Protein AF-A0A6F9BBH3-F1 (afdb_monomer_lite)

Radius of gyration: 22.47 Å; chains: 1; bounding box: 54×54×58 Å

Structure (mmCIF, N/CA/C/O backbone):
data_AF-A0A6F9BBH3-F1
#
_entry.id   AF-A0A6F9BBH3-F1
#
loop_
_atom_site.group_PDB
_atom_site.id
_atom_site.type_symbol
_atom_site.label_atom_id
_atom_site.label_alt_id
_atom_site.label_comp_id
_atom_site.label_asym_id
_atom_site.label_entity_id
_atom_site.label_seq_id
_atom_site.pdbx_PDB_ins_code
_atom_site.Cartn_x
_atom_site.Cartn_y
_atom_site.Cartn_z
_atom_site.occupancy
_atom_site.B_iso_or_equiv
_atom_site.auth_seq_id
_atom_site.auth_comp_id
_atom_site.auth_asym_id
_atom_site.auth_atom_id
_atom_site.pdbx_PDB_model_num
ATOM 1 N N . ARG A 1 1 ? 10.990 16.881 5.114 1.00 43.78 1 ARG A N 1
ATOM 2 C CA . ARG A 1 1 ? 11.833 15.676 4.929 1.00 43.78 1 ARG A CA 1
ATOM 3 C C . ARG A 1 1 ? 10.901 14.485 4.782 1.00 43.78 1 ARG A C 1
ATOM 5 O O . ARG A 1 1 ? 10.040 14.325 5.634 1.00 43.78 1 ARG A O 1
ATOM 12 N N . TYR A 1 2 ? 11.022 13.726 3.694 1.00 54.28 2 TYR A N 1
ATOM 13 C CA . TYR A 1 2 ? 10.321 12.455 3.528 1.00 54.28 2 TYR A CA 1
ATOM 14 C C . TYR A 1 2 ? 11.091 11.402 4.315 1.00 54.28 2 TYR A C 1
ATOM 16 O O . TYR A 1 2 ? 12.117 10.914 3.856 1.00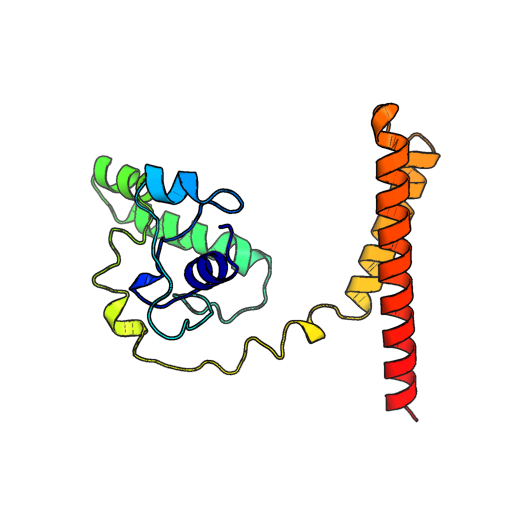 54.28 2 TYR A O 1
ATOM 24 N N . THR A 1 3 ? 10.720 11.188 5.571 1.00 69.94 3 THR A N 1
ATOM 25 C CA . THR A 1 3 ? 11.486 10.310 6.454 1.00 69.94 3 THR A CA 1
ATOM 26 C C . THR A 1 3 ? 10.848 8.927 6.501 1.00 69.94 3 THR A C 1
ATOM 28 O O . THR A 1 3 ? 9.625 8.832 6.635 1.00 69.94 3 THR A O 1
ATOM 31 N N . PRO A 1 4 ? 11.654 7.848 6.481 1.00 79.38 4 PRO A N 1
ATOM 32 C CA . PRO A 1 4 ? 11.184 6.488 6.748 1.00 79.38 4 PRO A CA 1
ATOM 33 C C . PRO A 1 4 ? 10.292 6.378 7.996 1.00 79.38 4 PRO A C 1
ATOM 35 O O . PRO A 1 4 ? 9.401 5.539 8.041 1.00 79.38 4 PRO A O 1
ATOM 38 N N . SER A 1 5 ? 10.460 7.270 8.979 1.00 82.69 5 SER A N 1
ATOM 39 C CA . SER A 1 5 ? 9.602 7.359 10.166 1.00 82.69 5 SER A CA 1
ATOM 40 C C . SER A 1 5 ? 8.116 7.584 9.863 1.00 82.69 5 SER A C 1
ATOM 42 O O . SER A 1 5 ? 7.266 6.963 10.494 1.00 82.69 5 SER A O 1
ATOM 44 N N . HIS A 1 6 ? 7.765 8.413 8.875 1.00 84.06 6 HIS A N 1
ATOM 45 C CA . HIS A 1 6 ? 6.359 8.670 8.539 1.00 84.06 6 HIS A CA 1
ATOM 46 C C . HIS A 1 6 ? 5.682 7.425 7.970 1.00 84.06 6 HIS A C 1
ATOM 48 O O . HIS A 1 6 ? 4.551 7.110 8.338 1.00 84.06 6 HIS A O 1
ATOM 54 N N . HIS A 1 7 ? 6.423 6.683 7.147 1.00 84.81 7 HIS A N 1
ATOM 55 C CA . HIS A 1 7 ? 5.994 5.406 6.598 1.00 84.81 7 HIS A CA 1
ATOM 56 C C . HIS A 1 7 ? 5.877 4.321 7.683 1.00 84.81 7 HIS A C 1
ATOM 58 O O . HIS A 1 7 ? 4.932 3.536 7.666 1.00 84.81 7 HIS A O 1
ATOM 64 N N . ARG A 1 8 ? 6.767 4.312 8.689 1.00 87.19 8 ARG A N 1
ATOM 65 C CA . ARG A 1 8 ? 6.630 3.415 9.852 1.00 87.19 8 ARG A CA 1
ATOM 66 C C . ARG A 1 8 ? 5.339 3.670 10.618 1.00 87.19 8 ARG A C 1
ATOM 68 O O . ARG A 1 8 ? 4.617 2.719 10.890 1.00 87.19 8 ARG A O 1
ATOM 75 N N . VAL A 1 9 ? 5.030 4.932 10.924 1.00 87.06 9 VAL A N 1
ATOM 76 C CA . VAL A 1 9 ? 3.776 5.302 11.603 1.00 87.06 9 VAL A CA 1
ATOM 77 C C . VAL A 1 9 ? 2.568 4.856 10.784 1.00 87.06 9 VAL A C 1
ATOM 79 O O . VAL A 1 9 ? 1.662 4.264 11.352 1.00 87.06 9 VAL A O 1
ATOM 82 N N . HIS A 1 10 ? 2.586 5.032 9.460 1.00 87.44 10 HIS A N 1
ATOM 83 C CA . HIS A 1 10 ? 1.512 4.558 8.582 1.00 87.44 10 HIS A CA 1
ATOM 84 C C . HIS A 1 10 ? 1.273 3.036 8.676 1.00 87.44 10 HIS A C 1
ATOM 86 O O . HIS A 1 10 ? 0.132 2.580 8.687 1.00 87.44 10 HIS A O 1
ATOM 92 N N . HIS A 1 11 ? 2.341 2.241 8.785 1.00 86.62 11 HIS A N 1
ATOM 93 C CA . HIS A 1 11 ? 2.253 0.785 8.954 1.00 86.62 11 HIS A CA 1
ATOM 94 C C . HIS A 1 11 ? 2.061 0.324 10.407 1.00 86.62 11 HIS A C 1
ATOM 96 O O . HIS A 1 11 ? 1.963 -0.881 10.672 1.00 86.62 11 HIS A O 1
ATOM 102 N N . GLY A 1 12 ? 2.030 1.259 11.353 1.00 86.44 12 GLY A N 1
ATOM 103 C CA . GLY A 1 12 ? 1.841 0.980 12.764 1.00 86.44 12 GLY A CA 1
ATOM 104 C C . GLY A 1 12 ? 0.390 0.663 13.100 1.00 86.44 12 GLY A C 1
ATOM 105 O O . GLY A 1 12 ? -0.539 1.268 12.573 1.00 86.44 12 GLY A O 1
ATOM 106 N N . ARG A 1 13 ? 0.190 -0.254 14.046 1.00 84.31 13 ARG A N 1
ATOM 107 C CA . ARG A 1 13 ? -1.131 -0.545 14.627 1.00 84.31 13 ARG A CA 1
ATOM 108 C C . ARG A 1 13 ? -1.348 0.085 16.003 1.00 84.31 13 ARG A C 1
ATOM 110 O O . ARG A 1 13 ? -2.371 -0.187 16.627 1.00 84.31 13 ARG A O 1
ATOM 117 N N . ASN A 1 14 ? -0.377 0.844 16.516 1.00 85.75 14 ASN A N 1
ATOM 118 C CA . ASN A 1 14 ? -0.542 1.611 17.751 1.00 85.75 14 ASN A CA 1
ATOM 119 C C . ASN A 1 14 ? -1.727 2.567 17.586 1.00 85.75 14 ASN A C 1
ATOM 121 O O . ASN A 1 14 ? -1.995 3.030 16.482 1.00 85.75 14 ASN A O 1
ATOM 125 N N . GLU A 1 15 ? -2.403 2.905 18.681 1.00 82.50 15 GLU A N 1
ATOM 126 C CA . GLU A 1 15 ? -3.592 3.762 18.633 1.00 82.50 15 GLU A CA 1
ATOM 127 C C . GLU A 1 15 ? -3.318 5.104 17.931 1.00 82.50 15 GLU A C 1
ATOM 129 O O . GLU A 1 15 ? -4.104 5.533 17.089 1.00 82.50 15 GLU A O 1
ATOM 134 N N . TYR A 1 16 ? -2.153 5.710 18.191 1.00 82.62 16 TYR A N 1
ATOM 135 C CA . TYR A 1 16 ? -1.741 6.971 17.568 1.00 82.62 16 TYR A CA 1
ATOM 136 C C . TYR A 1 16 ? -1.374 6.847 16.078 1.00 82.62 16 TYR A C 1
ATOM 138 O O . TYR A 1 16 ? -1.331 7.857 15.381 1.00 82.62 16 TYR A O 1
ATOM 146 N N . CYS A 1 17 ? -1.106 5.632 15.591 1.00 85.19 17 CYS A N 1
ATOM 147 C CA . CYS A 1 17 ? -0.780 5.344 14.194 1.00 85.19 17 CYS A CA 1
ATOM 148 C C . CYS A 1 17 ? -2.032 5.132 13.331 1.00 85.19 17 CYS A C 1
ATOM 150 O O . CYS A 1 17 ? -1.958 5.231 12.106 1.00 85.19 17 CYS A O 1
ATOM 152 N N . ILE A 1 18 ? -3.179 4.828 13.954 1.00 84.12 18 ILE A N 1
ATOM 153 C CA . ILE A 1 18 ? -4.404 4.501 13.226 1.00 84.12 18 ILE A CA 1
ATOM 154 C C . ILE A 1 18 ? -4.914 5.723 12.476 1.00 84.12 18 ILE A C 1
ATOM 156 O O . ILE A 1 18 ? -5.133 6.795 13.036 1.00 84.12 18 ILE A O 1
ATOM 160 N N . ASP A 1 19 ? -5.147 5.506 11.191 1.00 83.88 19 ASP A N 1
ATOM 161 C CA . ASP A 1 19 ? -5.596 6.502 10.240 1.00 83.88 19 ASP A CA 1
ATOM 162 C C . ASP A 1 19 ? -4.702 7.750 10.138 1.00 83.88 19 ASP A C 1
ATOM 164 O O . ASP A 1 19 ? -5.189 8.884 10.064 1.00 83.88 19 ASP A O 1
ATOM 168 N N . LYS A 1 20 ? -3.377 7.539 10.126 1.00 86.94 20 LYS A N 1
ATOM 169 C CA . LYS A 1 20 ? -2.366 8.598 9.999 1.00 86.94 20 LYS A CA 1
ATOM 170 C C . LYS A 1 20 ? -1.392 8.374 8.839 1.00 86.94 20 LYS A C 1
ATOM 172 O O . LYS A 1 20 ? -1.154 7.247 8.405 1.00 86.94 20 LYS A O 1
ATOM 177 N N . ASN A 1 21 ? -0.782 9.473 8.390 1.00 88.19 21 ASN A N 1
ATOM 178 C CA . ASN A 1 21 ? 0.328 9.518 7.430 1.00 88.19 21 ASN A CA 1
ATOM 179 C C . ASN A 1 21 ? 0.060 8.798 6.092 1.00 88.19 21 ASN A C 1
ATOM 181 O O . ASN A 1 21 ? 0.843 7.955 5.660 1.00 88.19 21 ASN A O 1
ATOM 185 N N . TYR A 1 22 ? -1.044 9.130 5.425 1.00 83.38 22 TYR A N 1
ATOM 186 C CA . TYR A 1 22 ? -1.466 8.542 4.147 1.00 83.38 22 TYR A CA 1
ATOM 187 C C . TYR A 1 22 ? -0.837 9.188 2.908 1.00 83.38 22 TYR A C 1
ATOM 189 O O . TYR A 1 22 ? -0.992 8.671 1.804 1.00 83.38 22 TYR A O 1
ATOM 197 N N . GLY A 1 23 ? -0.139 10.312 3.061 1.00 78.94 23 GLY A N 1
ATOM 198 C CA . GLY A 1 23 ? 0.381 11.145 1.975 1.00 78.94 23 GLY A CA 1
ATOM 199 C C . GLY A 1 23 ? 1.450 10.493 1.093 1.00 78.94 23 GLY A C 1
ATOM 200 O O . GLY A 1 23 ? 1.915 11.135 0.153 1.00 78.94 23 GLY A O 1
ATOM 201 N N . GLY A 1 24 ? 1.831 9.238 1.353 1.00 73.69 24 GLY A N 1
ATOM 202 C CA . GLY A 1 24 ? 2.522 8.344 0.414 1.00 73.69 24 GLY A CA 1
ATOM 203 C C . GLY A 1 24 ? 3.949 8.743 0.039 1.00 73.69 24 GLY A C 1
ATOM 204 O O . GLY A 1 24 ? 4.887 8.159 0.566 1.00 73.69 24 GLY A O 1
ATOM 205 N N . ALA A 1 25 ? 4.105 9.725 -0.860 1.00 71.38 25 ALA A N 1
ATOM 206 C CA . ALA A 1 25 ? 5.376 10.363 -1.240 1.00 71.38 25 ALA A CA 1
ATOM 207 C C . ALA A 1 25 ? 5.445 11.869 -0.888 1.00 71.38 25 ALA A C 1
ATOM 209 O O . ALA A 1 25 ? 6.510 12.480 -0.964 1.00 71.38 25 ALA A O 1
ATOM 210 N N . LEU A 1 26 ? 4.331 12.488 -0.471 1.00 80.50 26 LEU A N 1
ATOM 211 C CA . LEU A 1 26 ? 4.223 13.924 -0.193 1.00 80.50 26 LEU A CA 1
ATOM 212 C C . LEU A 1 26 ? 3.498 14.190 1.139 1.00 80.50 26 LEU A C 1
ATOM 214 O O . LEU A 1 26 ? 2.287 14.061 1.263 1.00 80.50 26 LEU A O 1
ATOM 218 N N . ILE A 1 27 ? 4.252 14.629 2.151 1.00 82.44 27 ILE A N 1
ATOM 219 C CA . ILE A 1 27 ? 3.772 14.812 3.535 1.00 82.44 27 ILE A CA 1
ATOM 220 C C . ILE A 1 27 ? 2.886 16.050 3.673 1.00 82.44 27 ILE A C 1
ATOM 222 O O . ILE A 1 27 ? 2.156 16.209 4.650 1.00 82.44 27 ILE A O 1
ATOM 226 N N . ILE A 1 28 ? 2.961 16.950 2.693 1.00 83.69 28 ILE A N 1
ATOM 227 C CA . ILE A 1 28 ? 2.140 18.152 2.659 1.00 83.69 28 ILE A CA 1
ATOM 228 C C . ILE A 1 28 ? 0.652 17.797 2.714 1.00 83.69 28 ILE A C 1
ATOM 230 O O . ILE A 1 28 ? -0.088 18.461 3.428 1.00 83.69 28 ILE A O 1
ATOM 234 N N . TRP A 1 29 ? 0.238 16.696 2.081 1.00 84.50 29 TRP A N 1
ATOM 235 C CA . TRP A 1 29 ? -1.147 16.237 2.114 1.00 84.50 29 TRP A CA 1
ATOM 236 C C . TRP A 1 29 ? -1.600 15.875 3.527 1.00 84.50 29 TRP A C 1
ATOM 238 O O . TRP A 1 29 ? -2.653 16.326 3.962 1.00 84.50 29 TRP A O 1
ATOM 248 N N . ASP A 1 30 ? -0.775 15.164 4.296 1.00 85.25 30 ASP A N 1
ATOM 249 C CA . ASP A 1 30 ? -1.117 14.818 5.679 1.00 85.25 30 ASP A CA 1
ATOM 250 C C . ASP A 1 30 ? -1.207 16.032 6.601 1.00 85.25 30 ASP A C 1
ATOM 252 O O . ASP A 1 30 ? -1.984 16.043 7.557 1.00 85.25 30 ASP A O 1
ATOM 256 N N . ARG A 1 31 ? -0.410 17.066 6.326 1.00 85.56 31 ARG A N 1
ATOM 257 C CA . ARG A 1 31 ? -0.460 18.324 7.075 1.00 85.56 31 ARG A CA 1
ATOM 258 C C . ARG A 1 31 ? -1.683 19.153 6.697 1.00 85.56 31 ARG A C 1
ATOM 260 O O . ARG A 1 31 ? -2.315 19.704 7.590 1.00 85.56 31 ARG A O 1
ATOM 267 N N . LEU A 1 32 ? -2.033 19.201 5.411 1.00 85.88 32 LEU A N 1
ATOM 268 C CA . LEU A 1 32 ? -3.212 19.912 4.909 1.00 85.88 32 LEU A CA 1
ATOM 269 C C . LEU A 1 32 ? -4.520 19.272 5.392 1.00 85.88 32 LEU A C 1
ATOM 271 O O . LEU A 1 32 ? -5.438 19.986 5.780 1.00 85.88 32 LEU A O 1
ATOM 275 N N . PHE A 1 33 ? -4.595 17.939 5.414 1.00 83.94 33 PHE A N 1
ATOM 276 C CA . PHE A 1 33 ? -5.797 17.204 5.825 1.00 83.94 33 PHE A CA 1
ATOM 277 C C . PHE A 1 33 ? -5.802 16.788 7.306 1.00 83.94 33 PHE A C 1
ATOM 279 O O . PHE A 1 33 ? -6.739 16.131 7.758 1.00 83.94 33 PHE A O 1
ATOM 286 N N . GLY A 1 34 ? -4.777 17.159 8.083 1.00 83.19 34 GLY A N 1
ATOM 287 C CA . GLY A 1 34 ? -4.706 16.874 9.522 1.00 83.19 34 GLY A CA 1
ATOM 288 C C . GLY A 1 34 ? -4.525 15.390 9.882 1.00 83.19 34 GLY A C 1
ATOM 289 O O . GLY A 1 34 ? -4.765 14.986 11.023 1.00 83.19 34 GLY A O 1
ATOM 290 N N . THR A 1 35 ? -4.099 14.557 8.932 1.00 86.62 35 THR A N 1
ATOM 291 C CA . THR A 1 35 ? -3.781 13.134 9.139 1.00 86.62 35 THR A CA 1
ATOM 292 C C . THR A 1 35 ? -2.325 12.906 9.540 1.00 86.62 35 THR A C 1
ATOM 294 O O . THR A 1 35 ? -1.923 11.768 9.763 1.00 86.62 35 THR A O 1
ATOM 297 N N . PHE A 1 36 ? -1.528 13.967 9.687 1.00 89.62 36 PHE A N 1
ATOM 298 C CA . PHE A 1 36 ? -0.142 13.861 10.131 1.00 89.62 36 PHE A CA 1
ATOM 299 C C . PHE A 1 36 ? -0.027 13.405 11.597 1.00 89.62 36 PHE A C 1
ATOM 301 O O . PHE A 1 36 ? -0.666 13.970 12.486 1.00 89.62 36 PHE A O 1
ATOM 308 N N . ALA A 1 37 ? 0.846 12.432 11.854 1.00 88.06 37 ALA A N 1
ATOM 309 C CA . ALA A 1 37 ? 1.306 12.054 13.185 1.00 88.06 37 ALA A CA 1
ATOM 310 C C . ALA A 1 37 ? 2.832 11.827 13.190 1.00 88.06 37 ALA A C 1
ATOM 312 O O . ALA A 1 37 ? 3.351 11.090 12.340 1.00 88.06 37 ALA A O 1
ATOM 313 N N . PRO A 1 38 ? 3.578 12.445 14.124 1.00 88.19 38 PRO A N 1
ATOM 314 C CA . PRO A 1 38 ? 4.986 12.126 14.324 1.00 88.19 38 PRO A CA 1
ATOM 315 C C . PRO A 1 38 ? 5.142 10.724 14.932 1.00 88.19 38 PRO A C 1
ATOM 317 O O . PRO A 1 38 ? 4.237 10.211 15.585 1.00 88.19 38 PRO A O 1
ATOM 320 N N . GLU A 1 39 ? 6.301 10.101 14.717 1.00 86.75 39 GLU A N 1
ATOM 321 C CA . GLU A 1 39 ? 6.633 8.849 15.399 1.00 86.75 39 GLU A CA 1
ATOM 322 C C . GLU A 1 39 ? 6.926 9.141 16.873 1.00 86.75 39 GLU A C 1
ATOM 324 O O . GLU A 1 39 ? 7.777 9.978 17.171 1.00 86.75 39 GLU A O 1
ATOM 329 N N . GLY A 1 40 ? 6.183 8.488 17.766 1.00 85.06 40 GLY A N 1
ATOM 330 C CA . GLY A 1 40 ? 6.348 8.588 19.215 1.00 85.06 40 GLY A CA 1
ATOM 331 C C . GLY A 1 40 ? 6.905 7.281 19.767 1.00 85.06 40 GLY A C 1
ATOM 332 O O . GLY A 1 40 ? 8.078 6.967 19.578 1.00 85.06 40 GLY A O 1
ATOM 333 N N . ASP A 1 41 ? 6.042 6.499 20.416 1.00 83.38 41 ASP A N 1
ATOM 334 C CA . ASP A 1 41 ? 6.407 5.199 20.982 1.00 83.38 41 ASP A CA 1
ATOM 335 C C . ASP A 1 41 ? 6.809 4.178 19.916 1.00 83.38 41 ASP A C 1
ATOM 337 O O . ASP A 1 41 ? 6.430 4.280 18.744 1.00 83.38 41 ASP A O 1
ATOM 341 N N . LYS A 1 42 ? 7.501 3.119 20.355 1.00 87.31 42 LYS A N 1
ATOM 342 C CA . LYS A 1 42 ? 7.898 1.995 19.502 1.00 87.31 42 LYS A CA 1
ATOM 343 C C . LYS A 1 42 ? 6.711 1.486 18.675 1.00 87.31 42 LYS A C 1
ATOM 345 O O . LYS A 1 42 ? 5.714 0.992 19.210 1.00 87.31 42 LYS A O 1
ATOM 350 N N . VAL A 1 43 ? 6.859 1.577 17.355 1.00 86.94 43 VAL A N 1
ATOM 351 C CA . VAL A 1 43 ? 5.840 1.146 16.397 1.00 86.94 43 VAL A CA 1
ATOM 352 C C . VAL A 1 43 ? 5.704 -0.375 16.427 1.00 86.94 43 VAL A C 1
ATOM 354 O O . VAL A 1 43 ? 6.667 -1.116 16.213 1.00 86.94 43 VAL A O 1
ATOM 357 N N . VAL A 1 44 ? 4.485 -0.843 16.678 1.00 84.94 44 VAL A N 1
ATOM 358 C CA . VAL A 1 44 ? 4.080 -2.241 16.555 1.00 84.94 44 VAL A CA 1
ATOM 359 C C . VAL A 1 44 ? 3.443 -2.418 15.184 1.00 84.94 44 VAL A C 1
ATOM 361 O O . VAL A 1 44 ? 2.472 -1.742 14.854 1.00 84.94 44 VAL A O 1
ATOM 364 N N . TYR A 1 45 ? 3.973 -3.342 14.390 1.00 83.12 45 TYR A N 1
ATOM 365 C CA . TYR A 1 45 ? 3.487 -3.596 13.035 1.00 83.12 45 TYR A CA 1
ATOM 366 C C . TYR A 1 45 ? 2.376 -4.647 12.996 1.00 83.12 45 TYR A C 1
ATOM 368 O O . TYR A 1 45 ? 2.262 -5.505 13.877 1.00 83.12 45 TYR A O 1
ATOM 376 N N . GLY A 1 46 ? 1.585 -4.601 11.925 1.00 81.75 46 GLY A N 1
ATOM 377 C CA . GLY A 1 46 ? 0.577 -5.602 11.587 1.00 81.75 46 GLY A CA 1
ATOM 378 C C . GLY A 1 46 ? -0.824 -5.014 11.462 1.00 81.75 46 GLY A C 1
ATOM 379 O O . GLY A 1 46 ? -1.037 -3.815 11.599 1.00 81.75 46 GLY A O 1
ATOM 380 N N . LEU A 1 47 ? -1.803 -5.877 11.204 1.00 77.88 47 LEU A N 1
ATOM 381 C CA . LEU A 1 47 ? -3.198 -5.463 11.097 1.00 77.88 47 LEU A CA 1
ATOM 382 C C . LEU A 1 47 ? -3.824 -5.285 12.485 1.00 77.88 47 LEU A C 1
ATOM 384 O O . LEU A 1 47 ? -3.571 -6.072 13.402 1.00 77.88 47 LEU A O 1
ATOM 388 N N . VAL A 1 48 ? -4.701 -4.285 12.615 1.00 74.88 48 VAL A N 1
ATOM 389 C CA . VAL A 1 48 ? -5.549 -4.098 13.810 1.00 74.88 48 VAL A CA 1
ATOM 390 C C . VAL A 1 48 ? -6.448 -5.318 14.021 1.00 74.88 48 VAL A C 1
ATOM 392 O O . VAL A 1 48 ? -6.625 -5.787 15.142 1.00 74.88 48 VAL A O 1
ATOM 395 N N . HIS A 1 49 ? -6.968 -5.880 12.927 1.00 69.88 49 HIS A N 1
ATOM 396 C CA . HIS A 1 49 ? -7.726 -7.124 12.935 1.00 69.88 49 HIS A CA 1
ATOM 397 C C . HIS A 1 49 ? -6.905 -8.223 12.278 1.00 69.88 49 HIS A C 1
ATOM 399 O O . HIS A 1 49 ? -6.601 -8.156 11.089 1.00 69.88 49 HIS A O 1
ATOM 405 N N . LYS A 1 50 ? -6.539 -9.233 13.070 1.00 72.81 50 LYS A N 1
ATOM 406 C CA . LYS A 1 50 ? -5.780 -10.382 12.580 1.00 72.81 50 LYS A CA 1
ATOM 407 C C . LYS A 1 50 ? -6.624 -11.154 11.564 1.00 72.81 50 LYS A C 1
ATOM 409 O O . LYS A 1 50 ? -7.745 -11.561 11.868 1.00 72.81 50 LYS A O 1
ATOM 414 N N . ILE A 1 51 ? -6.073 -11.350 10.372 1.00 78.31 51 ILE A N 1
ATOM 415 C CA . ILE A 1 51 ? -6.624 -12.228 9.342 1.00 78.31 51 ILE A CA 1
ATOM 416 C C . ILE A 1 51 ? -5.790 -13.506 9.394 1.00 78.31 51 ILE A C 1
ATOM 418 O O . ILE A 1 51 ? -4.615 -13.487 9.044 1.00 78.31 51 ILE A O 1
ATOM 422 N N . ASN A 1 52 ? -6.384 -14.602 9.861 1.00 80.75 52 ASN A N 1
ATOM 423 C CA . ASN A 1 52 ? -5.692 -15.884 10.035 1.00 80.75 52 ASN A CA 1
ATOM 424 C C . ASN A 1 52 ? -5.939 -16.812 8.834 1.00 80.75 52 ASN A C 1
ATOM 426 O O . ASN A 1 52 ? -6.359 -17.952 8.998 1.00 80.75 52 ASN A O 1
ATOM 430 N N . THR A 1 53 ? -5.767 -16.302 7.616 1.00 78.38 53 THR A N 1
ATOM 431 C CA . THR A 1 53 ? -5.917 -17.089 6.385 1.00 78.38 53 THR A CA 1
ATOM 432 C C . THR A 1 53 ? -5.013 -16.539 5.290 1.00 78.38 53 THR A C 1
ATOM 434 O O . THR A 1 53 ? -4.752 -15.337 5.255 1.00 78.38 53 THR A O 1
ATOM 437 N N . PHE A 1 54 ? -4.552 -17.426 4.410 1.00 83.31 54 PHE A N 1
ATOM 438 C CA . PHE A 1 54 ? -3.725 -17.107 3.245 1.00 83.31 54 PHE A CA 1
ATOM 439 C C . PHE A 1 54 ? -4.520 -17.120 1.931 1.00 83.31 54 PHE A C 1
ATOM 441 O O . PHE A 1 54 ? -3.956 -16.888 0.866 1.00 83.31 54 PHE A O 1
ATOM 448 N N . GLU A 1 55 ? -5.833 -17.352 1.998 1.00 84.50 55 GLU A N 1
ATOM 449 C CA . GLU A 1 55 ? -6.711 -17.324 0.831 1.00 84.50 55 GLU A CA 1
ATOM 450 C C . GLU A 1 55 ? -6.767 -15.914 0.233 1.00 84.50 55 GLU A C 1
ATOM 452 O O . GLU A 1 55 ? -7.325 -14.988 0.832 1.00 84.50 55 GLU A O 1
ATOM 457 N N . ILE A 1 56 ? -6.214 -15.746 -0.971 1.00 86.06 56 ILE A N 1
ATOM 458 C CA . ILE A 1 56 ? -6.063 -14.441 -1.636 1.00 86.06 56 ILE A CA 1
ATOM 459 C C . ILE A 1 56 ? -7.422 -13.760 -1.801 1.00 86.06 56 ILE A C 1
ATOM 461 O O . ILE A 1 56 ? -7.585 -12.595 -1.439 1.00 86.06 56 ILE A O 1
ATOM 465 N N . LEU A 1 57 ? -8.427 -14.500 -2.279 1.00 89.69 57 LEU A N 1
ATOM 466 C CA . LEU A 1 57 ? -9.780 -13.970 -2.446 1.00 89.69 57 LEU A CA 1
ATOM 467 C C . LEU A 1 57 ? -10.357 -13.494 -1.108 1.00 89.69 57 LEU A C 1
ATOM 469 O O . LEU A 1 57 ? -10.979 -12.436 -1.036 1.00 89.69 57 LEU A O 1
ATOM 473 N N . HIS A 1 58 ? -10.115 -14.225 -0.020 1.00 85.00 58 HIS A N 1
ATOM 474 C CA . HIS A 1 58 ? -10.578 -13.794 1.291 1.00 85.00 58 HIS A CA 1
ATOM 475 C C . HIS A 1 58 ? -9.855 -12.522 1.749 1.00 85.00 58 HIS A C 1
ATOM 477 O O . HIS A 1 58 ? -10.509 -11.573 2.177 1.00 85.00 58 HIS A O 1
ATOM 483 N N . ILE A 1 59 ? -8.529 -12.453 1.628 1.00 83.88 59 ILE A N 1
ATOM 484 C CA . ILE A 1 59 ? -7.752 -11.266 2.015 1.00 83.88 59 ILE A CA 1
ATOM 485 C C . ILE A 1 59 ? -8.252 -10.026 1.263 1.00 83.88 59 ILE A C 1
ATOM 487 O O . ILE A 1 59 ? -8.515 -9.008 1.904 1.00 83.88 59 ILE A O 1
ATOM 491 N N . GLN A 1 60 ? -8.509 -10.140 -0.043 1.00 86.19 60 GLN A N 1
ATOM 492 C CA . GLN A 1 60 ? -9.000 -9.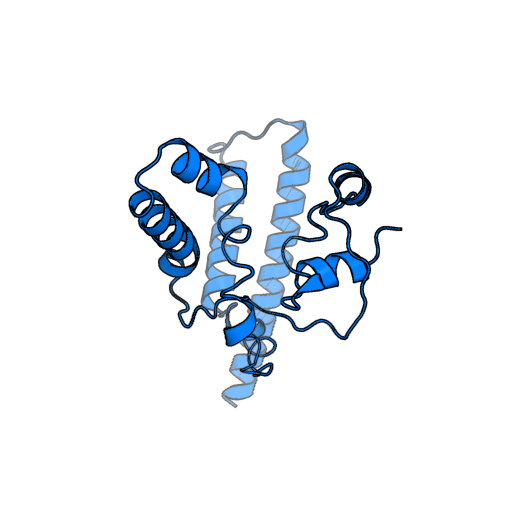021 -0.849 1.00 86.19 60 GLN A CA 1
ATOM 493 C C . GLN A 1 60 ? -10.454 -8.641 -0.532 1.00 86.19 60 GLN A C 1
ATOM 495 O O . GLN A 1 60 ? -10.772 -7.456 -0.432 1.00 86.19 60 GLN A O 1
ATOM 500 N N . PHE A 1 61 ? -11.350 -9.617 -0.334 1.00 89.62 61 PHE A N 1
ATOM 501 C CA . PHE A 1 61 ? -12.794 -9.350 -0.267 1.00 89.62 61 PHE A CA 1
ATOM 502 C C . PHE A 1 61 ? -13.398 -9.296 1.148 1.00 89.62 61 PHE A C 1
ATOM 504 O O . PHE A 1 61 ? -14.482 -8.728 1.330 1.00 89.62 61 PHE A O 1
ATOM 511 N N . HIS A 1 62 ? -12.737 -9.836 2.180 1.00 82.69 62 HIS A N 1
ATOM 512 C CA . HIS A 1 62 ? -13.319 -9.935 3.530 1.00 82.69 62 HIS A CA 1
ATOM 513 C C . HIS A 1 62 ? -13.697 -8.570 4.125 1.00 82.69 62 HIS A C 1
ATOM 515 O O . HIS A 1 62 ? -14.715 -8.452 4.816 1.00 82.69 62 HIS A O 1
ATOM 521 N N . TYR A 1 63 ? -12.917 -7.526 3.833 1.00 80.62 63 TYR A N 1
ATOM 522 C CA . TYR A 1 63 ? -13.170 -6.181 4.336 1.00 80.62 63 TYR A CA 1
ATOM 523 C C . TYR A 1 63 ? -14.435 -5.566 3.721 1.00 80.62 63 TYR A C 1
ATOM 525 O O . TYR A 1 63 ? -15.244 -4.978 4.441 1.00 80.62 63 TYR A O 1
ATOM 533 N N . TYR A 1 64 ? -14.688 -5.793 2.428 1.00 84.19 64 TYR A N 1
ATOM 534 C CA . TYR A 1 64 ? -15.925 -5.366 1.765 1.00 84.19 64 TYR A CA 1
ATOM 535 C C . TYR A 1 64 ? -17.149 -6.067 2.355 1.00 84.19 64 TYR A C 1
ATOM 537 O O . TYR A 1 64 ? -18.157 -5.423 2.647 1.00 84.19 64 TYR A O 1
ATOM 545 N N . LYS A 1 65 ? -17.047 -7.372 2.639 1.00 84.81 65 LYS A N 1
ATOM 546 C CA . LYS A 1 65 ? -18.108 -8.126 3.327 1.00 84.81 65 LYS A CA 1
ATOM 547 C C . LYS A 1 65 ? -18.382 -7.567 4.727 1.00 84.81 65 LYS A C 1
ATOM 549 O O . LYS A 1 65 ? -19.541 -7.466 5.140 1.00 84.81 65 LYS A O 1
ATOM 554 N N . TYR A 1 66 ? -17.337 -7.180 5.460 1.00 81.19 66 TYR A N 1
ATOM 555 C CA . TYR A 1 66 ? -17.466 -6.511 6.756 1.00 81.19 66 TYR A CA 1
ATOM 556 C C . TYR A 1 66 ? -18.159 -5.142 6.633 1.00 81.19 66 TYR A C 1
ATOM 558 O O . TYR A 1 66 ? -19.093 -4.863 7.395 1.00 81.19 66 TYR A O 1
ATOM 566 N N . LEU A 1 67 ? -17.748 -4.317 5.664 1.00 80.62 67 LEU A N 1
ATOM 567 C CA . LEU A 1 67 ? -18.355 -3.014 5.381 1.00 80.62 67 LEU A CA 1
ATOM 568 C C . LEU A 1 67 ? -19.833 -3.155 5.020 1.00 80.62 67 LEU A C 1
ATOM 570 O O . LEU A 1 67 ? -20.665 -2.488 5.629 1.00 80.62 67 LEU A O 1
ATOM 574 N N . TRP A 1 68 ? -20.173 -4.082 4.124 1.00 83.12 68 TRP A N 1
ATOM 575 C CA . TRP A 1 68 ? -21.545 -4.348 3.690 1.00 83.12 68 TRP A CA 1
ATOM 576 C C . TRP A 1 68 ? -22.459 -4.751 4.852 1.00 83.12 68 TRP A C 1
ATOM 578 O O . TRP A 1 68 ? -23.528 -4.177 5.059 1.00 83.12 68 TRP A O 1
ATOM 588 N N . ARG A 1 69 ? -22.005 -5.681 5.702 1.00 83.44 69 ARG A N 1
ATOM 589 C CA . ARG A 1 69 ? -22.737 -6.071 6.921 1.00 83.44 69 ARG A CA 1
ATOM 590 C C . ARG A 1 69 ? -22.948 -4.892 7.867 1.00 83.44 69 ARG A C 1
ATOM 592 O O . ARG A 1 69 ? -23.970 -4.812 8.544 1.00 83.44 69 ARG A O 1
ATOM 599 N N . ARG A 1 70 ? -21.974 -3.985 7.973 1.00 76.25 70 ARG A N 1
ATOM 600 C CA . ARG A 1 70 ? -22.074 -2.804 8.839 1.00 76.25 70 ARG A CA 1
ATOM 601 C C . ARG A 1 70 ? -22.991 -1.738 8.243 1.00 76.25 70 ARG A C 1
ATOM 603 O O . ARG A 1 70 ? -23.810 -1.204 8.979 1.00 76.25 70 ARG A O 1
ATOM 610 N N . PHE A 1 71 ? -22.929 -1.524 6.936 1.00 80.88 71 PHE A N 1
ATOM 611 C CA . PHE A 1 71 ? -23.851 -0.681 6.182 1.00 80.88 71 PHE A CA 1
ATOM 612 C C . PHE A 1 71 ? -25.309 -1.132 6.372 1.00 80.88 71 PHE A C 1
ATOM 614 O O . PHE A 1 71 ? -26.165 -0.316 6.710 1.00 80.88 71 PHE A O 1
ATOM 621 N N . ASN A 1 72 ? -25.580 -2.440 6.290 1.00 82.12 72 ASN A N 1
ATOM 622 C CA . ASN A 1 72 ? -26.929 -2.992 6.472 1.00 82.12 72 ASN A CA 1
ATOM 623 C C . ASN A 1 72 ? -27.456 -2.919 7.915 1.00 82.12 72 ASN A C 1
ATOM 625 O O . ASN A 1 72 ? -28.665 -2.975 8.118 1.00 82.12 72 ASN A O 1
ATOM 629 N N . ARG A 1 73 ? -26.586 -2.761 8.923 1.00 79.81 73 ARG A N 1
ATOM 630 C CA . ARG A 1 73 ? -27.009 -2.602 10.329 1.00 79.81 73 ARG A CA 1
ATOM 631 C C . ARG A 1 73 ? -27.559 -1.212 10.648 1.00 79.81 73 ARG A C 1
ATOM 633 O O . ARG A 1 73 ? -28.335 -1.074 11.590 1.00 79.81 73 ARG A O 1
ATOM 640 N N . TYR A 1 74 ? -27.168 -0.178 9.906 1.00 77.31 74 TYR A N 1
ATOM 641 C CA . TYR A 1 74 ? -27.643 1.179 10.165 1.00 77.31 74 TYR A CA 1
ATOM 642 C C . TYR A 1 74 ? -28.977 1.433 9.461 1.00 77.31 74 TYR A C 1
ATOM 644 O O . TYR A 1 74 ? -29.076 1.326 8.244 1.00 77.31 74 TYR A O 1
ATOM 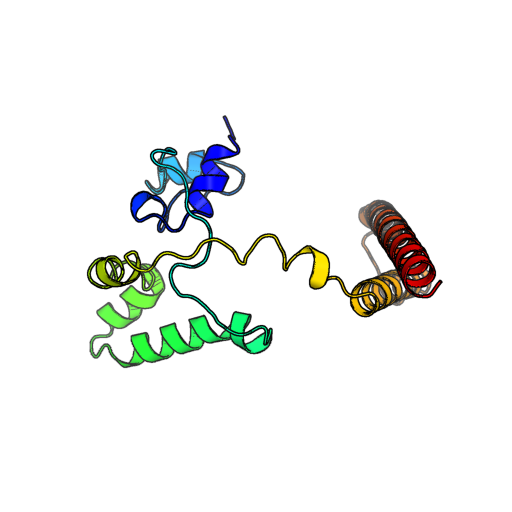652 N N . LYS A 1 75 ? -30.006 1.820 10.226 1.00 73.06 75 LYS A N 1
ATOM 653 C CA . LYS A 1 75 ? -31.343 2.111 9.678 1.00 73.06 75 LYS A CA 1
ATOM 654 C C . LYS A 1 75 ? -31.422 3.465 8.956 1.00 73.06 75 LYS A C 1
ATOM 656 O O . LYS A 1 75 ? -32.129 3.587 7.965 1.00 73.06 75 LYS A O 1
ATOM 661 N N . LYS A 1 76 ? -30.686 4.481 9.428 1.00 82.00 76 LYS A N 1
ATOM 662 C CA . LYS A 1 76 ? -30.709 5.843 8.860 1.00 82.00 76 LYS A CA 1
ATOM 663 C C . LYS A 1 76 ? -29.764 5.974 7.660 1.00 82.00 76 LYS A C 1
ATOM 665 O O . LYS A 1 76 ? -28.593 5.607 7.769 1.00 82.00 76 LYS A O 1
ATOM 670 N N . ILE A 1 77 ? -30.240 6.576 6.563 1.00 81.50 77 ILE A N 1
ATOM 671 C CA . ILE A 1 77 ? -29.466 6.778 5.320 1.00 81.50 77 ILE A CA 1
ATOM 672 C C . ILE A 1 77 ? -28.189 7.606 5.557 1.00 81.50 77 ILE A C 1
ATOM 674 O O . ILE A 1 77 ? -27.128 7.284 5.034 1.00 81.50 77 ILE A O 1
ATOM 678 N N . PHE A 1 78 ? -28.253 8.605 6.443 1.00 77.50 78 PHE A N 1
ATOM 679 C CA . PHE A 1 78 ? -27.097 9.424 6.821 1.00 77.50 78 PHE A CA 1
ATOM 680 C C . PHE A 1 78 ? -26.000 8.611 7.520 1.00 77.50 78 PHE A C 1
ATOM 682 O O . PHE A 1 78 ? -24.817 8.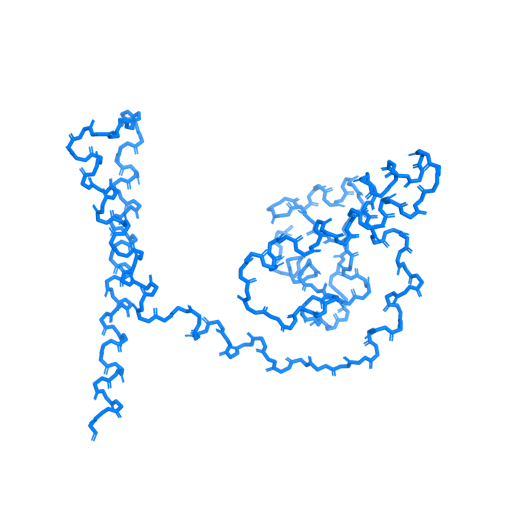793 7.246 1.00 77.50 78 PHE A O 1
ATOM 689 N N . ASN A 1 79 ? -26.378 7.652 8.371 1.00 73.06 79 ASN A N 1
ATOM 690 C CA . ASN A 1 79 ? -25.413 6.780 9.045 1.00 73.06 79 ASN A CA 1
ATOM 691 C C . ASN A 1 79 ? -24.792 5.774 8.066 1.00 73.06 79 ASN A C 1
ATOM 693 O O . ASN A 1 79 ? -23.621 5.430 8.201 1.00 73.06 79 ASN A O 1
ATOM 697 N N . LYS A 1 80 ? -25.558 5.343 7.055 1.00 77.44 80 LYS A N 1
ATOM 698 C CA . LYS A 1 80 ? -25.070 4.507 5.951 1.00 77.44 80 LYS A CA 1
ATOM 699 C C . LYS A 1 80 ? -24.016 5.234 5.108 1.00 77.44 80 LYS A C 1
ATOM 701 O O . LYS A 1 80 ? -22.938 4.688 4.891 1.00 77.44 80 LYS A O 1
ATOM 706 N N . LEU A 1 81 ? -24.292 6.477 4.705 1.00 78.75 81 LEU A N 1
ATOM 707 C CA . LEU A 1 81 ? -23.334 7.329 3.986 1.00 78.75 81 LEU A CA 1
ATOM 708 C C . LEU A 1 81 ? -22.096 7.643 4.838 1.00 78.75 81 LEU A C 1
ATOM 710 O O . LEU A 1 81 ? -20.981 7.648 4.325 1.00 78.75 81 LEU A O 1
ATOM 714 N N . GLY A 1 82 ? -22.266 7.807 6.153 1.00 70.12 82 GLY A N 1
ATOM 715 C CA . GLY A 1 82 ? -21.154 7.993 7.087 1.00 70.12 82 GLY A CA 1
ATOM 716 C C . GLY A 1 82 ? -20.150 6.835 7.087 1.00 70.12 82 GLY A C 1
ATOM 717 O O . GLY A 1 82 ? -18.949 7.082 7.139 1.00 70.12 82 GLY A O 1
ATOM 718 N N . VAL A 1 83 ? -20.609 5.584 6.956 1.00 69.19 83 VAL A N 1
ATOM 719 C CA . VAL A 1 83 ? -19.719 4.407 6.857 1.00 69.19 83 VAL A CA 1
ATOM 720 C C . VAL A 1 83 ? -18.864 4.439 5.587 1.00 69.19 83 VAL A C 1
ATOM 722 O O . VAL A 1 83 ? -17.709 4.019 5.635 1.00 69.19 83 VAL A O 1
ATOM 725 N N . LEU A 1 84 ? -19.415 4.937 4.477 1.00 73.31 84 LEU A N 1
ATOM 726 C CA . LEU A 1 84 ? -18.699 5.070 3.205 1.00 73.31 84 LEU A CA 1
ATOM 727 C C . LEU A 1 84 ? -17.706 6.238 3.238 1.00 73.31 84 LEU A C 1
ATOM 729 O O . LEU A 1 84 ? -16.578 6.087 2.788 1.00 73.31 84 LEU A O 1
ATOM 733 N N . TRP A 1 85 ? -18.110 7.379 3.803 1.00 68.25 85 TRP A N 1
ATOM 734 C CA . TRP A 1 85 ? -17.324 8.614 3.747 1.00 68.25 85 TRP A CA 1
ATOM 735 C C . TRP A 1 85 ? -16.231 8.705 4.813 1.00 68.25 85 TRP A C 1
ATOM 737 O O . TRP A 1 85 ? -15.119 9.142 4.545 1.00 68.25 85 TRP A O 1
ATOM 747 N N . LYS A 1 86 ? -16.545 8.328 6.053 1.00 64.31 86 LYS A N 1
ATOM 748 C CA . LYS A 1 86 ? -15.639 8.491 7.201 1.00 64.31 86 LYS A CA 1
ATOM 749 C C . LYS A 1 86 ? -14.932 7.186 7.585 1.00 64.31 86 LYS A C 1
ATOM 751 O O . LYS A 1 86 ? -14.183 7.160 8.558 1.00 64.31 86 LYS A O 1
ATOM 756 N N . GLY A 1 87 ? -15.200 6.103 6.854 1.00 61.41 87 GLY A N 1
ATOM 757 C CA . GLY A 1 87 ? -14.647 4.778 7.108 1.00 61.41 87 GLY A CA 1
ATOM 758 C C . GLY A 1 87 ? -15.165 4.127 8.401 1.00 61.41 87 GLY A C 1
ATOM 759 O O . GLY A 1 87 ? -15.763 4.748 9.272 1.00 61.41 87 GLY A O 1
ATOM 760 N N . PRO A 1 88 ? -14.973 2.823 8.599 1.00 57.62 88 PRO A N 1
ATOM 761 C CA . PRO A 1 88 ? -15.525 2.137 9.761 1.00 57.62 88 PRO A CA 1
ATOM 762 C C . PRO A 1 88 ? -14.704 2.339 11.044 1.00 57.62 88 PRO A C 1
ATOM 764 O O . PRO A 1 88 ? -15.119 1.822 12.080 1.00 57.62 88 PRO A O 1
ATOM 767 N N . SER A 1 89 ? -13.548 3.008 10.996 1.00 56.25 89 SER A N 1
ATOM 768 C CA . SER A 1 89 ? -12.687 3.326 12.146 1.00 56.25 89 SER A CA 1
ATOM 769 C C . SER A 1 89 ? -13.243 4.471 12.997 1.00 56.25 89 SER A C 1
ATOM 771 O O . SER A 1 89 ? -13.140 4.430 14.223 1.00 56.25 89 SER A O 1
ATOM 773 N N . HIS A 1 90 ? -13.957 5.424 12.388 1.00 57.44 90 HIS A N 1
ATOM 774 C CA . HIS A 1 90 ? -14.520 6.569 13.106 1.00 57.44 90 HIS A CA 1
ATOM 775 C C . HIS A 1 90 ? -15.582 6.173 14.150 1.00 57.44 90 HIS A C 1
ATOM 777 O O . HIS A 1 90 ? -15.759 6.861 15.154 1.00 57.44 90 HIS A O 1
ATOM 783 N N . TRP A 1 91 ? -16.270 5.046 13.931 1.00 50.97 91 TRP A N 1
ATOM 784 C CA . TRP A 1 91 ? -17.226 4.450 14.872 1.00 50.97 91 TRP A CA 1
ATOM 785 C C . TRP A 1 91 ? -16.578 3.412 15.810 1.00 50.97 91 TRP A C 1
ATOM 787 O O . TRP A 1 91 ? -17.289 2.769 16.582 1.00 50.97 91 TRP A O 1
ATOM 797 N N . ARG A 1 92 ? -15.260 3.174 15.697 1.00 52.06 92 ARG A N 1
ATOM 798 C CA . ARG A 1 92 ? -14.542 2.030 16.296 1.00 52.06 92 ARG A CA 1
ATOM 799 C C . ARG A 1 92 ? -13.587 2.398 17.429 1.00 52.06 92 ARG A C 1
ATOM 801 O O . ARG A 1 92 ? -13.050 1.478 18.037 1.00 52.06 92 ARG A O 1
ATOM 808 N N . ARG A 1 93 ? -13.412 3.683 17.763 1.00 49.62 93 ARG A N 1
ATOM 809 C CA . ARG A 1 93 ? -12.566 4.093 18.904 1.00 49.62 93 ARG A CA 1
ATOM 810 C C . ARG A 1 93 ? -12.927 3.358 20.204 1.00 49.62 93 ARG A C 1
ATOM 812 O O . ARG A 1 93 ? -12.038 2.908 20.903 1.00 49.62 93 ARG A O 1
ATOM 819 N N . ALA A 1 94 ? -14.209 3.075 20.445 1.00 43.56 94 ALA A N 1
ATOM 820 C CA . ALA A 1 94 ? -14.639 2.311 21.621 1.00 43.56 94 ALA A CA 1
ATOM 821 C C . ALA A 1 94 ? -14.308 0.798 21.587 1.00 43.56 94 ALA A C 1
ATOM 823 O O . ALA A 1 94 ? -14.260 0.164 22.633 1.00 43.56 94 ALA A O 1
ATOM 824 N N . ALA A 1 95 ? -14.098 0.195 20.409 1.00 43.66 95 ALA A N 1
ATOM 825 C CA . ALA A 1 95 ? -13.906 -1.257 20.260 1.00 43.66 95 ALA A CA 1
ATOM 826 C C . ALA A 1 95 ? -12.445 -1.665 19.992 1.00 43.66 95 ALA A C 1
ATOM 828 O O . ALA A 1 95 ? -12.091 -2.823 20.188 1.00 43.66 95 ALA A O 1
ATOM 829 N N . ILE A 1 96 ? -11.599 -0.733 19.540 1.00 44.91 96 ILE A N 1
ATOM 830 C CA . ILE A 1 96 ? -10.165 -0.973 19.309 1.00 44.91 96 ILE A CA 1
ATOM 831 C C . ILE A 1 96 ? -9.403 -1.088 20.646 1.00 44.91 96 ILE A C 1
ATOM 833 O O . ILE A 1 96 ? -8.484 -1.905 20.741 1.00 44.91 96 ILE A O 1
ATOM 837 N N . GLN A 1 97 ? -9.836 -0.374 21.698 1.00 45.66 97 GLN A N 1
ATOM 838 C CA . GLN A 1 97 ? -9.188 -0.377 23.021 1.00 45.66 97 GLN A CA 1
ATOM 839 C C . GLN A 1 97 ? -9.079 -1.777 23.652 1.00 45.66 97 GLN A C 1
ATOM 841 O O . GLN A 1 97 ? -8.094 -2.075 24.320 1.00 45.66 97 GLN A O 1
ATOM 846 N N . SER A 1 98 ? -10.058 -2.662 23.426 1.00 37.25 98 SER A N 1
ATOM 847 C CA . SER A 1 98 ? -10.104 -3.983 24.072 1.00 37.25 98 SER A CA 1
ATOM 848 C C . SER A 1 98 ? -9.241 -5.052 23.389 1.00 37.25 98 SER A C 1
ATOM 850 O O . SER A 1 98 ? -8.877 -6.038 24.024 1.00 37.25 98 SER A O 1
ATOM 852 N N . GLN A 1 99 ? -8.877 -4.878 22.112 1.00 39.41 99 GLN A N 1
ATOM 853 C CA . GLN A 1 99 ? -8.100 -5.870 21.348 1.00 39.41 99 GLN A CA 1
ATOM 854 C C . GLN A 1 99 ? -6.583 -5.629 21.383 1.00 39.41 99 GLN A C 1
ATOM 856 O O . GLN A 1 99 ? -5.813 -6.592 21.281 1.00 39.41 99 GLN A O 1
ATOM 861 N N . LEU A 1 100 ? -6.143 -4.380 21.578 1.00 47.31 100 LEU A N 1
ATOM 862 C CA . LEU A 1 100 ? -4.723 -4.005 21.648 1.00 47.31 100 LEU A CA 1
ATOM 863 C C . LEU A 1 100 ? -3.976 -4.628 22.847 1.00 47.31 100 LEU A C 1
ATOM 865 O O . LEU A 1 100 ? -2.755 -4.757 22.790 1.00 47.31 100 LEU A O 1
ATOM 869 N N . ALA A 1 101 ? -4.693 -5.111 23.868 1.00 41.50 101 ALA A N 1
ATOM 870 C CA . ALA A 1 101 ? -4.131 -5.790 25.040 1.00 41.50 101 ALA A CA 1
ATOM 871 C C . ALA A 1 101 ? -3.567 -7.206 24.763 1.00 41.50 101 ALA A C 1
ATOM 873 O O . ALA A 1 101 ? -2.882 -7.771 25.610 1.00 41.50 101 ALA A O 1
ATOM 874 N N . SER A 1 102 ? -3.814 -7.798 23.584 1.00 37.66 102 SER A N 1
ATOM 875 C CA . SER A 1 102 ? -3.398 -9.178 23.260 1.00 37.66 102 SER A CA 1
ATOM 876 C C . SER A 1 102 ? -2.178 -9.228 22.318 1.00 37.66 102 SER A C 1
ATOM 878 O O . SER A 1 102 ? -2.264 -9.419 21.096 1.00 37.66 102 SER A O 1
ATOM 880 N N . GLY A 1 103 ? -1.000 -9.000 22.900 1.00 45.66 103 GLY A N 1
ATOM 881 C CA . GLY A 1 103 ? 0.297 -9.026 22.219 1.00 45.66 103 GLY A CA 1
ATOM 882 C C . GLY A 1 103 ? 0.615 -10.356 21.522 1.00 45.66 103 GLY A C 1
ATOM 883 O O . GLY A 1 103 ? 0.283 -11.428 22.014 1.00 45.66 103 GLY A O 1
ATOM 884 N N . SER A 1 104 ? 1.249 -10.276 20.346 1.00 39.28 104 SER A N 1
ATOM 885 C CA . SER A 1 104 ? 2.107 -11.323 19.753 1.00 39.28 104 SER A CA 1
ATOM 886 C C . SER A 1 104 ? 2.680 -10.815 18.430 1.00 39.28 104 SER A C 1
ATOM 888 O O . SER A 1 104 ? 1.942 -10.629 17.462 1.00 39.28 104 SER A O 1
ATOM 890 N N . ALA A 1 105 ? 3.988 -10.553 18.426 1.00 39.00 105 ALA A N 1
ATOM 891 C CA . ALA A 1 105 ? 4.725 -9.855 17.370 1.00 39.00 105 ALA A CA 1
ATOM 892 C C . ALA A 1 105 ? 5.645 -10.765 16.526 1.00 39.00 105 ALA A C 1
ATOM 894 O O . ALA A 1 105 ? 6.423 -10.260 15.727 1.00 39.00 105 ALA A O 1
ATOM 895 N N . SER A 1 106 ? 5.581 -12.093 16.668 1.00 35.25 106 SER A N 1
ATOM 896 C CA . SER A 1 106 ? 6.675 -12.955 16.182 1.00 35.25 106 SER A CA 1
ATOM 897 C C . SER A 1 106 ? 6.529 -13.524 14.757 1.00 35.25 106 SER A C 1
ATOM 899 O O . SER A 1 106 ? 7.467 -14.122 14.248 1.00 35.25 106 SER A O 1
ATOM 901 N N . LEU A 1 107 ? 5.388 -13.367 14.071 1.00 37.31 107 LEU A N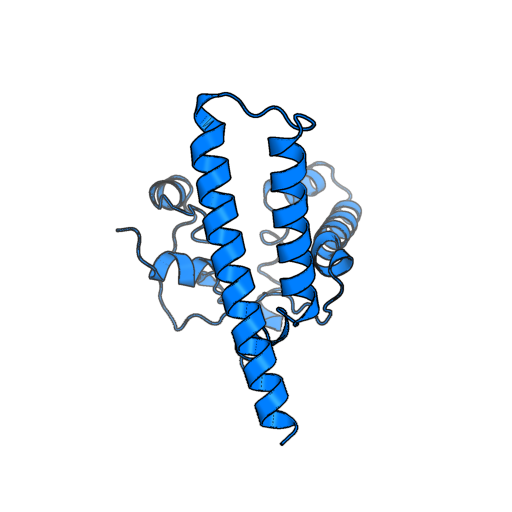 1
ATOM 902 C CA . LEU A 1 107 ? 5.110 -14.189 12.873 1.00 37.31 107 LEU A CA 1
ATOM 903 C C . LEU A 1 107 ? 5.405 -13.528 11.507 1.00 37.31 107 LEU A C 1
ATOM 905 O O . LEU A 1 107 ? 5.399 -14.210 10.484 1.00 37.31 107 LEU A O 1
ATOM 909 N N . CYS A 1 108 ? 5.653 -12.213 11.455 1.00 39.59 108 CYS A N 1
ATOM 910 C CA . CYS A 1 108 ? 5.642 -11.468 10.183 1.00 39.59 108 CYS A CA 1
ATOM 911 C C . CYS A 1 108 ? 6.958 -11.560 9.381 1.00 39.59 108 CYS A C 1
ATOM 913 O O . CYS A 1 108 ? 6.939 -11.531 8.156 1.00 39.59 108 CYS A O 1
ATOM 915 N N . LEU A 1 109 ? 8.112 -11.718 10.040 1.00 32.22 109 LEU A N 1
ATOM 916 C CA . LEU A 1 109 ? 9.410 -11.692 9.343 1.00 32.22 109 LEU A CA 1
ATOM 917 C C . LEU A 1 109 ? 9.815 -13.040 8.723 1.00 32.22 109 LEU A C 1
ATOM 919 O O . LEU A 1 109 ? 10.665 -13.065 7.841 1.00 32.22 109 LEU A O 1
ATOM 923 N N . HIS A 1 110 ? 9.191 -14.152 9.123 1.00 36.16 110 HIS A N 1
ATOM 924 C CA . HIS A 1 110 ? 9.555 -15.488 8.629 1.00 36.16 110 HIS A CA 1
ATOM 925 C C . HIS A 1 110 ? 8.749 -15.941 7.396 1.00 36.16 110 HIS A C 1
ATOM 927 O O . HIS A 1 110 ? 9.065 -16.957 6.786 1.00 36.16 110 HIS A O 1
ATOM 933 N N . THR A 1 111 ? 7.686 -15.222 7.020 1.00 38.84 111 THR A N 1
ATOM 934 C CA . THR A 1 111 ? 6.756 -15.647 5.956 1.00 38.84 111 THR A CA 1
ATOM 935 C C . THR A 1 111 ? 7.048 -15.018 4.595 1.00 38.84 111 THR A C 1
ATOM 937 O O . THR A 1 111 ? 6.770 -15.645 3.578 1.00 38.84 111 THR A O 1
ATOM 940 N N . TRP A 1 112 ? 7.682 -13.843 4.533 1.00 33.19 112 TRP A N 1
ATOM 941 C CA . TRP A 1 112 ? 7.964 -13.173 3.253 1.00 33.19 112 TRP A CA 1
ATOM 942 C C . TRP A 1 112 ? 9.005 -13.907 2.388 1.00 33.19 112 TRP A C 1
ATOM 944 O O . TRP A 1 112 ? 8.902 -13.897 1.165 1.00 33.19 112 TRP A O 1
ATOM 954 N N . SER A 1 113 ? 9.948 -14.630 2.998 1.00 39.34 113 SER A N 1
ATOM 955 C CA . SER A 1 113 ? 10.898 -15.496 2.281 1.00 39.34 113 SER A CA 1
ATOM 956 C C . SER A 1 113 ? 10.279 -16.800 1.758 1.00 39.34 113 SER A C 1
ATOM 958 O O . SER A 1 113 ? 10.858 -17.427 0.877 1.00 39.34 113 SER A O 1
ATOM 960 N N . ASN A 1 114 ? 9.111 -17.201 2.274 1.00 41.78 114 ASN A N 1
ATOM 961 C CA . ASN A 1 114 ? 8.460 -18.479 1.961 1.00 41.78 114 ASN A CA 1
ATOM 962 C C . ASN A 1 114 ? 7.287 -18.347 0.970 1.00 41.78 114 ASN A C 1
ATOM 964 O O . ASN A 1 114 ? 6.828 -19.353 0.437 1.00 41.78 114 ASN A O 1
ATOM 968 N N . VAL A 1 115 ? 6.797 -17.127 0.710 1.00 46.69 115 VAL A N 1
ATOM 969 C CA . VAL A 1 115 ? 5.669 -16.872 -0.213 1.00 46.69 115 VAL A CA 1
ATOM 970 C C . VAL A 1 115 ? 6.114 -16.789 -1.679 1.00 46.69 115 VAL A C 1
ATOM 972 O O . VAL A 1 115 ? 5.321 -17.069 -2.576 1.00 46.69 115 VAL A O 1
ATOM 975 N N . VAL A 1 116 ? 7.392 -16.514 -1.951 1.00 49.69 116 VAL A N 1
ATOM 976 C CA . VAL A 1 116 ? 7.970 -16.673 -3.297 1.00 49.69 116 VAL A CA 1
ATOM 977 C C . VAL A 1 116 ? 8.512 -18.096 -3.434 1.00 49.69 116 VAL A C 1
ATOM 979 O O . VAL A 1 116 ? 9.719 -18.336 -3.415 1.00 49.69 116 VAL A O 1
ATOM 982 N N . GLY A 1 117 ? 7.597 -19.063 -3.511 1.00 54.16 117 GLY A N 1
ATOM 983 C CA . GLY A 1 117 ? 7.948 -20.440 -3.854 1.00 54.16 117 GLY A CA 1
ATOM 984 C C . GLY A 1 117 ? 8.543 -20.528 -5.265 1.00 54.16 117 GLY A C 1
ATOM 985 O O . GLY A 1 117 ? 8.278 -19.671 -6.107 1.00 54.16 117 GLY A O 1
ATOM 986 N N . SER A 1 118 ? 9.307 -21.587 -5.541 1.00 58.47 118 SER A N 1
ATOM 987 C CA . SER A 1 118 ? 9.915 -21.857 -6.861 1.00 58.47 118 SER A CA 1
ATOM 988 C C . SER A 1 118 ? 8.900 -21.812 -8.016 1.00 58.47 118 SER A C 1
ATOM 990 O O . SER A 1 118 ? 9.188 -21.356 -9.119 1.00 58.47 118 SER A O 1
ATOM 992 N N . THR A 1 119 ? 7.648 -22.183 -7.748 1.00 64.56 119 THR A N 1
ATOM 993 C CA . THR A 1 119 ? 6.547 -22.085 -8.713 1.00 64.56 119 THR A CA 1
ATOM 994 C C . THR A 1 119 ? 6.168 -20.643 -9.060 1.00 64.56 119 THR A C 1
ATOM 996 O O . THR A 1 119 ? 5.852 -20.365 -10.213 1.00 64.56 119 THR A O 1
ATOM 999 N N . ALA A 1 120 ? 6.234 -19.707 -8.109 1.00 66.00 120 ALA A N 1
ATOM 1000 C CA . ALA A 1 120 ? 5.897 -18.303 -8.342 1.00 66.00 120 ALA A CA 1
ATOM 1001 C C . ALA A 1 120 ? 6.936 -17.607 -9.235 1.00 66.00 120 ALA A C 1
ATOM 1003 O O . ALA A 1 120 ? 6.562 -16.873 -10.147 1.00 66.00 120 ALA A O 1
ATOM 1004 N N . SER A 1 121 ? 8.231 -17.885 -9.038 1.00 66.69 121 SER A N 1
ATOM 1005 C CA . SER A 1 121 ? 9.283 -17.336 -9.904 1.00 66.69 121 SER A CA 1
ATOM 1006 C C . SER A 1 121 ? 9.209 -17.896 -11.327 1.00 66.69 121 SER A C 1
ATOM 1008 O O . SER A 1 121 ? 9.406 -17.151 -12.284 1.00 66.69 121 SER A O 1
ATOM 1010 N N . MET A 1 122 ? 8.860 -19.179 -11.488 1.00 70.88 122 MET A N 1
ATOM 1011 C CA . MET A 1 122 ? 8.654 -19.794 -12.805 1.00 70.88 122 MET A CA 1
ATOM 1012 C C . MET A 1 122 ? 7.438 -19.216 -13.545 1.00 70.88 122 MET A C 1
ATOM 1014 O O . MET A 1 122 ? 7.521 -18.964 -14.747 1.00 70.88 122 MET A O 1
ATOM 1018 N N . LEU A 1 123 ? 6.324 -18.973 -12.845 1.00 76.38 123 LEU A N 1
ATOM 1019 C CA . LEU A 1 123 ? 5.120 -18.376 -13.436 1.00 76.38 123 LEU A CA 1
ATOM 1020 C C . LEU A 1 123 ? 5.338 -16.913 -13.846 1.00 76.38 123 LEU A C 1
ATOM 1022 O O . LEU A 1 123 ? 4.888 -16.510 -14.918 1.00 76.38 123 LEU A O 1
ATOM 1026 N N . GLU A 1 124 ? 6.069 -16.132 -13.049 1.00 74.44 124 GLU A N 1
ATOM 1027 C CA . GLU A 1 124 ? 6.430 -14.758 -13.419 1.00 74.44 124 GLU A CA 1
ATOM 1028 C C . GLU A 1 124 ? 7.417 -14.717 -14.593 1.00 74.44 124 GLU A C 1
ATOM 1030 O O . GLU A 1 124 ? 7.247 -13.903 -15.501 1.00 74.44 124 GLU A O 1
ATOM 1035 N N . LEU A 1 125 ? 8.387 -15.640 -14.648 1.00 76.75 125 LEU A N 1
ATOM 1036 C CA . LEU A 1 125 ? 9.283 -15.780 -15.800 1.00 76.75 125 LEU A CA 1
ATOM 1037 C C . LEU A 1 125 ? 8.493 -16.091 -17.080 1.00 76.75 125 LEU A C 1
ATOM 1039 O O . LEU A 1 125 ? 8.687 -15.431 -18.102 1.00 76.75 125 LEU A O 1
ATOM 1043 N N . LEU A 1 126 ? 7.558 -17.046 -17.013 1.00 81.19 126 LEU A N 1
ATOM 1044 C CA . LEU A 1 126 ? 6.675 -17.396 -18.127 1.00 81.19 126 LEU A CA 1
ATOM 1045 C C . LEU A 1 126 ? 5.833 -16.193 -18.577 1.00 81.19 126 LEU A C 1
ATOM 1047 O O . LEU A 1 126 ? 5.742 -15.921 -19.774 1.00 81.19 126 LEU A O 1
ATOM 1051 N N . ARG A 1 127 ? 5.264 -15.439 -17.629 1.00 79.44 127 ARG A N 1
ATOM 1052 C CA . ARG A 1 127 ? 4.482 -14.227 -17.908 1.00 79.44 127 ARG A CA 1
ATOM 1053 C C . ARG A 1 127 ? 5.322 -13.155 -18.604 1.00 79.44 127 ARG A C 1
ATOM 1055 O O . ARG A 1 127 ? 4.854 -12.555 -19.570 1.00 79.44 127 ARG A O 1
ATOM 1062 N N . CYS A 1 128 ? 6.557 -12.928 -18.153 1.00 72.62 128 CYS A N 1
ATOM 1063 C CA . CYS A 1 128 ? 7.479 -11.982 -18.781 1.00 72.62 128 CYS A CA 1
ATOM 1064 C C . CYS A 1 128 ? 7.843 -12.403 -20.211 1.00 72.62 128 CYS A C 1
ATOM 1066 O O . CYS A 1 128 ? 7.744 -11.580 -21.118 1.00 72.62 128 CYS A O 1
ATOM 1068 N N . VAL A 1 129 ? 8.203 -13.672 -20.434 1.00 80.94 129 VAL A N 1
ATOM 1069 C CA . VAL A 1 129 ? 8.527 -14.194 -21.775 1.00 80.94 129 VAL A CA 1
ATOM 1070 C C . VAL A 1 129 ? 7.329 -14.071 -22.715 1.00 80.94 129 VAL A C 1
ATOM 1072 O O . VAL A 1 129 ? 7.476 -13.581 -23.834 1.00 80.94 129 VAL A O 1
ATOM 1075 N N . LEU A 1 130 ? 6.136 -14.455 -22.256 1.00 83.50 130 LEU A N 1
ATOM 1076 C CA . LEU A 1 130 ? 4.907 -14.369 -23.041 1.00 83.50 130 LEU A CA 1
ATOM 1077 C C . LEU A 1 130 ? 4.578 -12.917 -23.413 1.00 83.50 130 LEU A C 1
ATOM 1079 O O . LEU A 1 130 ? 4.236 -12.647 -24.560 1.00 83.50 130 LEU A O 1
ATOM 1083 N N . MET A 1 131 ? 4.762 -11.968 -22.494 1.00 78.62 131 MET A N 1
ATOM 1084 C CA . MET A 1 131 ? 4.533 -10.549 -22.772 1.00 78.62 131 MET A CA 1
ATOM 1085 C C . MET A 1 131 ? 5.535 -9.973 -23.790 1.00 78.62 131 MET A C 1
ATOM 1087 O O . MET A 1 131 ? 5.129 -9.206 -24.661 1.00 78.62 131 MET A O 1
ATOM 1091 N N . VAL A 1 132 ? 6.813 -10.382 -23.752 1.00 76.31 132 VAL A N 1
ATOM 1092 C CA . VAL A 1 132 ? 7.808 -10.005 -24.782 1.00 76.31 132 VAL A CA 1
ATOM 1093 C C . VAL A 1 132 ? 7.459 -10.608 -26.136 1.00 76.31 132 VAL A C 1
ATOM 1095 O O . VAL A 1 132 ? 7.534 -9.911 -27.144 1.00 76.31 132 VAL A O 1
ATOM 1098 N N . MET A 1 133 ? 7.063 -11.882 -26.172 1.00 81.00 133 MET A N 1
ATOM 1099 C CA . MET A 1 133 ? 6.655 -12.543 -27.412 1.00 81.00 133 MET A CA 1
ATOM 1100 C C . MET A 1 133 ? 5.438 -11.843 -28.025 1.00 81.00 133 MET A C 1
ATOM 1102 O O . MET A 1 133 ? 5.459 -11.503 -29.204 1.00 81.00 133 MET A O 1
ATOM 1106 N N . LEU A 1 134 ? 4.411 -11.534 -27.232 1.00 82.62 134 LEU A N 1
ATOM 1107 C CA . LEU A 1 134 ? 3.228 -10.819 -27.718 1.00 82.62 134 LEU A CA 1
ATOM 1108 C C . LEU A 1 134 ? 3.554 -9.407 -28.238 1.00 82.62 134 LEU A C 1
ATOM 1110 O O . LEU A 1 134 ? 2.972 -8.987 -29.238 1.00 82.62 134 LEU A O 1
ATOM 1114 N N . LEU A 1 135 ? 4.502 -8.701 -27.611 1.00 74.50 135 LEU A N 1
ATOM 1115 C CA . LEU A 1 135 ? 4.984 -7.394 -28.073 1.00 74.50 135 LEU A CA 1
ATOM 1116 C C . LEU A 1 135 ? 5.791 -7.509 -29.383 1.00 74.50 135 LEU A C 1
ATOM 1118 O O . LEU A 1 135 ? 5.568 -6.736 -30.310 1.00 74.50 135 LEU A O 1
ATOM 1122 N N . ARG A 1 136 ? 6.693 -8.496 -29.493 1.00 75.31 136 ARG A N 1
ATOM 1123 C CA . ARG A 1 136 ? 7.559 -8.706 -30.672 1.00 75.31 136 ARG A CA 1
ATOM 1124 C C . ARG A 1 136 ? 6.811 -9.212 -31.901 1.00 75.31 136 ARG A C 1
ATOM 1126 O O . ARG A 1 136 ? 7.156 -8.822 -33.010 1.00 75.31 136 ARG A O 1
ATOM 1133 N N . TYR A 1 137 ? 5.801 -10.060 -31.712 1.00 83.75 137 TYR A N 1
ATOM 1134 C CA . TYR A 1 137 ? 4.975 -10.590 -32.801 1.00 83.75 137 TYR A CA 1
ATOM 1135 C C . TYR A 1 137 ? 3.796 -9.671 -33.173 1.00 83.75 137 TYR A C 1
ATOM 1137 O O . TYR A 1 137 ? 2.971 -10.044 -34.001 1.00 83.75 137 TYR A O 1
ATOM 1145 N N . GLY A 1 138 ? 3.712 -8.469 -32.589 1.00 77.00 138 GLY A N 1
ATOM 1146 C CA . GLY A 1 138 ? 2.736 -7.447 -32.982 1.00 77.00 138 GLY A CA 1
ATOM 1147 C C . GLY A 1 138 ? 1.310 -7.675 -32.474 1.00 77.00 138 GLY A C 1
ATOM 1148 O O . GLY A 1 138 ? 0.399 -6.970 -32.899 1.00 77.00 138 GLY A O 1
ATOM 1149 N N . TYR A 1 139 ? 1.101 -8.615 -31.547 1.00 77.56 139 TYR A N 1
ATOM 1150 C CA . TYR A 1 139 ? -0.206 -8.853 -30.919 1.00 77.56 139 TYR A CA 1
ATOM 1151 C C . TYR A 1 139 ? -0.553 -7.799 -29.854 1.00 77.56 139 TYR A C 1
ATOM 1153 O O . TYR A 1 139 ? -1.719 -7.636 -29.502 1.00 77.56 139 TYR A O 1
ATOM 1161 N N . MET A 1 140 ? 0.448 -7.071 -29.347 1.00 71.56 140 MET A N 1
ATOM 1162 C CA . MET A 1 140 ? 0.278 -5.901 -28.485 1.00 71.56 140 MET A CA 1
ATOM 1163 C C . MET A 1 140 ? 1.039 -4.715 -29.080 1.00 71.56 140 MET A C 1
ATOM 1165 O O . MET A 1 140 ? 2.258 -4.755 -29.196 1.00 71.56 140 MET A O 1
ATOM 1169 N N . THR A 1 141 ? 0.339 -3.640 -29.434 1.00 70.75 141 THR A N 1
ATOM 1170 C CA . THR A 1 141 ? 0.965 -2.407 -29.930 1.00 70.75 141 THR A CA 1
ATOM 1171 C C . THR A 1 141 ? 1.166 -1.428 -28.775 1.00 70.75 141 THR A C 1
ATOM 1173 O O . THR A 1 141 ? 0.197 -0.882 -28.248 1.00 70.75 141 THR A O 1
ATOM 1176 N N . ALA A 1 142 ? 2.415 -1.197 -28.369 1.00 66.25 142 ALA A N 1
ATOM 1177 C CA . ALA A 1 142 ? 2.753 -0.108 -27.454 1.00 66.25 142 ALA A CA 1
ATOM 1178 C C . ALA A 1 142 ? 3.039 1.184 -28.247 1.00 66.25 142 ALA A C 1
ATOM 1180 O O . ALA A 1 142 ? 3.560 1.109 -29.363 1.00 66.25 142 ALA A O 1
ATOM 1181 N N . PRO A 1 143 ? 2.741 2.376 -27.699 1.00 73.44 143 PRO A N 1
ATOM 1182 C CA . PRO A 1 143 ? 3.140 3.637 -28.320 1.00 73.44 143 PRO A CA 1
ATOM 1183 C C . PRO A 1 143 ? 4.660 3.663 -28.527 1.00 73.44 143 PRO A C 1
ATOM 1185 O O . PRO A 1 143 ? 5.398 3.345 -27.596 1.00 73.44 143 PRO A O 1
ATOM 1188 N N . ALA A 1 144 ? 5.131 4.087 -29.705 1.00 70.44 144 ALA A N 1
ATOM 1189 C CA . ALA A 1 144 ? 6.553 4.111 -30.075 1.00 70.44 144 ALA A CA 1
ATOM 1190 C C . ALA A 1 144 ? 7.528 4.641 -28.990 1.00 70.44 144 ALA A C 1
ATOM 1192 O O . ALA A 1 144 ? 8.551 3.989 -28.771 1.00 70.44 144 ALA A O 1
ATOM 1193 N N . PRO A 1 145 ? 7.246 5.736 -28.245 1.00 78.62 145 PRO A N 1
ATOM 1194 C CA . PRO A 1 145 ? 8.171 6.210 -27.207 1.00 78.62 145 PRO A CA 1
ATOM 1195 C C . PRO A 1 145 ? 8.253 5.294 -25.973 1.00 78.62 145 PRO A C 1
ATOM 1197 O O . PRO A 1 145 ? 9.172 5.431 -25.170 1.00 78.62 145 PRO A O 1
ATOM 1200 N N . LEU A 1 146 ? 7.306 4.367 -25.799 1.00 74.62 146 LEU A N 1
ATOM 1201 C CA . LEU A 1 146 ? 7.230 3.467 -24.647 1.00 74.62 146 LEU A CA 1
ATOM 1202 C C . LEU A 1 146 ? 7.793 2.068 -24.923 1.00 74.62 146 LEU A C 1
ATOM 1204 O O . LEU A 1 146 ? 8.018 1.321 -23.977 1.00 74.62 146 LEU A O 1
ATOM 1208 N N . VAL A 1 147 ? 8.069 1.711 -26.180 1.00 75.75 147 VAL A N 1
ATOM 1209 C CA . VAL A 1 147 ? 8.569 0.371 -26.539 1.00 75.75 147 VAL A CA 1
ATOM 1210 C C . VAL A 1 147 ? 9.914 0.086 -25.865 1.00 75.75 147 VAL A C 1
ATOM 1212 O O . VAL A 1 147 ? 10.050 -0.908 -25.160 1.00 75.75 147 VAL A O 1
ATOM 1215 N N . VAL A 1 148 ? 10.877 1.001 -25.998 1.00 79.75 148 VAL A N 1
ATOM 1216 C CA . VAL A 1 148 ? 12.227 0.865 -25.421 1.00 79.75 148 VAL A CA 1
ATOM 1217 C C . VAL A 1 148 ? 12.217 0.750 -23.885 1.00 79.75 148 VAL A C 1
ATOM 1219 O O . VAL A 1 148 ? 12.833 -0.182 -23.364 1.00 79.75 148 VAL A O 1
ATOM 1222 N N . PRO A 1 149 ? 11.527 1.621 -23.116 1.00 79.00 149 PRO A N 1
ATOM 1223 C CA . PRO A 1 149 ? 11.480 1.467 -21.661 1.00 79.00 149 PRO A CA 1
ATOM 1224 C C . PRO A 1 149 ? 10.715 0.214 -21.211 1.00 79.00 149 PRO A C 1
ATOM 1226 O O . PRO A 1 149 ? 11.088 -0.379 -20.199 1.00 79.00 149 PRO A O 1
ATOM 1229 N N . ILE A 1 150 ? 9.694 -0.232 -21.956 1.00 75.69 150 ILE A N 1
ATOM 1230 C CA . ILE A 1 150 ? 9.002 -1.501 -21.680 1.00 75.69 150 ILE A CA 1
ATOM 1231 C C . ILE A 1 150 ? 9.957 -2.682 -21.898 1.00 75.69 150 ILE A C 1
ATOM 1233 O O . ILE A 1 150 ? 10.069 -3.537 -21.021 1.00 75.69 150 ILE A O 1
ATOM 1237 N N . GLU A 1 151 ? 10.697 -2.717 -23.008 1.00 76.75 151 GLU A N 1
ATOM 1238 C CA . GLU A 1 151 ? 11.688 -3.766 -23.275 1.00 76.75 151 GLU A CA 1
ATOM 1239 C C . GLU A 1 151 ? 12.794 -3.801 -22.212 1.00 76.75 151 GLU A C 1
ATOM 1241 O O . GLU A 1 151 ? 13.153 -4.879 -21.728 1.00 76.75 151 GLU A O 1
ATOM 1246 N N . ALA A 1 152 ? 13.294 -2.637 -21.789 1.00 81.62 152 ALA A N 1
ATOM 1247 C CA . ALA A 1 152 ? 14.295 -2.535 -20.731 1.00 81.62 152 ALA A CA 1
ATOM 1248 C C . ALA A 1 152 ? 13.755 -3.046 -19.385 1.00 81.62 152 ALA A C 1
ATOM 1250 O O . ALA A 1 152 ? 14.399 -3.866 -18.728 1.00 81.62 152 ALA A O 1
ATOM 1251 N N . PHE A 1 153 ? 12.548 -2.625 -18.995 1.00 80.62 153 PHE A N 1
ATOM 1252 C CA . PHE A 1 153 ? 11.905 -3.069 -17.758 1.00 80.62 153 PHE A CA 1
ATOM 1253 C C . PHE A 1 153 ? 11.673 -4.585 -17.742 1.00 80.62 153 PHE A C 1
ATOM 1255 O O . PHE A 1 153 ? 11.950 -5.251 -16.738 1.00 80.62 153 PHE A O 1
ATOM 1262 N N . VAL A 1 154 ? 11.208 -5.153 -18.857 1.00 77.12 154 VAL A N 1
ATOM 1263 C CA . VAL A 1 154 ? 10.974 -6.597 -18.948 1.00 77.12 154 VAL A CA 1
ATOM 1264 C C . VAL A 1 154 ? 12.292 -7.375 -18.956 1.00 77.12 154 VAL A C 1
ATOM 1266 O O . VAL A 1 154 ? 12.383 -8.399 -18.285 1.00 77.12 154 VAL A O 1
ATOM 1269 N N . SER A 1 155 ? 13.337 -6.869 -19.612 1.00 83.06 155 SER A N 1
ATOM 1270 C CA . SER A 1 155 ? 14.668 -7.497 -19.610 1.00 83.06 155 SER A CA 1
ATOM 1271 C C . SER A 1 155 ? 15.291 -7.527 -18.210 1.00 83.06 155 SER A C 1
ATOM 1273 O O . SER A 1 155 ? 15.811 -8.558 -17.784 1.00 83.06 155 SER A O 1
ATOM 1275 N N . ILE A 1 156 ? 15.174 -6.430 -17.454 1.00 83.31 156 ILE A N 1
ATOM 1276 C CA . ILE A 1 156 ? 15.624 -6.359 -16.054 1.00 83.31 156 ILE A CA 1
ATOM 1277 C C . ILE A 1 156 ? 14.822 -7.332 -15.178 1.00 83.31 156 ILE A C 1
ATOM 1279 O O . ILE A 1 156 ? 15.396 -8.036 -14.346 1.00 83.31 156 ILE A O 1
ATOM 1283 N N . SER A 1 157 ? 13.507 -7.417 -15.394 1.00 73.06 157 SER A N 1
ATOM 1284 C CA . SER A 1 157 ? 12.634 -8.347 -14.667 1.00 73.06 157 SER A CA 1
ATOM 1285 C C . SER A 1 157 ? 12.991 -9.810 -14.956 1.00 73.06 157 SER A C 1
ATOM 1287 O O . SER A 1 157 ? 13.097 -10.607 -14.025 1.00 73.06 157 SER A O 1
ATOM 1289 N N . LEU A 1 158 ? 13.240 -10.165 -16.222 1.00 80.19 158 LEU A N 1
ATOM 1290 C CA . LEU A 1 158 ? 13.687 -11.504 -16.627 1.00 80.19 158 LEU A CA 1
ATOM 1291 C C . LEU A 1 158 ? 15.021 -11.873 -15.977 1.00 80.19 158 LEU A C 1
ATOM 1293 O O . LEU A 1 158 ? 15.160 -12.977 -15.452 1.00 80.19 158 LEU A O 1
ATOM 1297 N N . LEU A 1 159 ? 15.984 -10.947 -15.968 1.00 82.81 159 LEU A N 1
ATOM 1298 C CA . LEU A 1 159 ? 17.284 -11.166 -15.339 1.00 82.81 159 LEU A CA 1
ATOM 1299 C C . LEU A 1 159 ? 17.138 -11.408 -13.830 1.00 82.81 159 LEU A C 1
ATOM 1301 O O . LEU A 1 159 ? 17.698 -12.369 -13.304 1.00 82.81 159 LEU A O 1
ATOM 1305 N N . TYR A 1 160 ? 16.348 -10.579 -13.145 1.00 82.25 160 TYR A N 1
ATOM 1306 C CA . TYR A 1 160 ? 16.091 -10.715 -11.711 1.00 82.25 160 TYR A CA 1
ATOM 1307 C C . TYR A 1 160 ? 15.460 -12.073 -11.368 1.00 82.25 160 TYR A C 1
ATOM 1309 O O . TYR A 1 160 ? 15.970 -12.802 -10.514 1.00 82.25 160 TYR A O 1
ATOM 1317 N N . TRP A 1 161 ? 14.389 -12.454 -12.069 1.00 72.38 161 TRP A N 1
ATOM 1318 C CA . TRP A 1 161 ? 13.689 -13.717 -11.816 1.00 72.38 161 TRP A CA 1
ATOM 1319 C C . TRP A 1 161 ? 14.497 -14.948 -12.240 1.00 72.38 161 TRP A C 1
ATOM 1321 O O . TRP A 1 161 ? 14.429 -15.984 -11.571 1.00 72.38 161 TRP A O 1
ATOM 1331 N N . GLY A 1 162 ? 15.312 -14.835 -13.291 1.00 79.50 162 GLY A N 1
ATOM 1332 C CA . GLY A 1 162 ? 16.251 -15.877 -13.705 1.00 79.50 162 GLY A CA 1
ATOM 1333 C C . GLY A 1 162 ? 17.314 -16.152 -12.639 1.00 79.50 162 GLY A C 1
ATOM 1334 O O . GLY A 1 162 ? 17.499 -17.301 -12.235 1.00 79.50 162 GLY A O 1
ATOM 1335 N N . LEU A 1 163 ? 17.949 -15.100 -12.111 1.00 81.69 163 LEU A N 1
ATOM 1336 C CA . LEU A 1 163 ? 18.934 -15.212 -11.029 1.00 81.69 163 LEU A CA 1
ATOM 1337 C C . LEU A 1 163 ? 18.314 -15.780 -9.746 1.00 81.69 163 LEU A C 1
ATOM 1339 O O . LEU A 1 163 ? 18.906 -16.650 -9.103 1.00 81.69 163 LEU A O 1
ATOM 1343 N N . GLN A 1 164 ? 17.103 -15.340 -9.399 1.00 75.38 164 GLN A N 1
ATOM 1344 C CA . GLN A 1 164 ? 16.382 -15.843 -8.232 1.00 75.38 164 GLN A CA 1
ATOM 1345 C C . GLN A 1 164 ? 16.065 -17.338 -8.367 1.00 75.38 164 GLN A C 1
ATOM 1347 O O . GLN A 1 164 ? 16.295 -18.105 -7.432 1.00 75.38 164 GLN A O 1
ATOM 1352 N N . THR A 1 165 ? 15.603 -17.772 -9.541 1.00 75.25 165 THR A N 1
ATOM 1353 C CA . THR A 1 165 ? 15.310 -19.188 -9.817 1.00 75.25 165 THR A CA 1
ATOM 1354 C C . THR A 1 165 ? 16.578 -20.038 -9.733 1.00 75.25 165 THR A C 1
ATOM 1356 O O . THR A 1 165 ? 16.580 -21.094 -9.102 1.00 75.25 165 THR A O 1
ATOM 1359 N N . PHE A 1 166 ? 17.693 -19.555 -10.288 1.00 77.62 166 PHE A N 1
ATOM 1360 C CA . PHE A 1 166 ? 18.977 -20.252 -10.219 1.00 77.62 166 PHE A CA 1
ATOM 1361 C C . PHE A 1 166 ? 19.494 -20.392 -8.778 1.00 77.62 166 PHE A C 1
ATOM 1363 O O . PHE A 1 166 ? 19.906 -21.477 -8.365 1.00 77.62 166 PHE A O 1
ATOM 1370 N N . SER A 1 167 ? 19.399 -19.325 -7.980 1.00 76.12 167 SER A N 1
ATOM 1371 C CA . SER A 1 167 ? 19.750 -19.343 -6.553 1.00 76.12 167 SER A CA 1
ATOM 1372 C C . SER A 1 167 ? 18.931 -20.380 -5.773 1.00 76.12 167 SER A C 1
ATOM 1374 O O . SER A 1 167 ? 19.477 -21.152 -4.979 1.00 76.12 167 SER A O 1
ATOM 1376 N N . GLN A 1 168 ? 17.627 -20.474 -6.057 1.00 72.31 168 GLN A N 1
ATOM 1377 C CA . GLN A 1 168 ? 16.749 -21.467 -5.438 1.00 72.31 168 GLN A CA 1
ATOM 1378 C C . GLN A 1 168 ? 17.100 -22.905 -5.847 1.00 72.31 168 GLN A C 1
ATOM 1380 O O . GLN A 1 168 ? 17.123 -23.785 -4.987 1.00 72.31 168 GLN A O 1
ATOM 1385 N N . LEU A 1 169 ? 17.445 -23.153 -7.116 1.00 73.06 169 LEU A N 1
ATOM 1386 C CA . LEU A 1 169 ? 17.879 -24.477 -7.583 1.00 73.06 169 LEU A CA 1
ATOM 1387 C C . LEU A 1 169 ? 19.170 -24.942 -6.891 1.00 73.06 169 LEU A C 1
ATOM 1389 O O . LEU A 1 169 ? 19.256 -26.093 -6.457 1.00 73.06 169 LEU A O 1
ATOM 1393 N N . ILE A 1 170 ? 20.154 -24.049 -6.720 1.00 76.56 170 ILE A N 1
ATOM 1394 C CA . ILE A 1 170 ? 21.385 -24.359 -5.971 1.00 76.56 170 ILE A CA 1
ATOM 1395 C C . ILE A 1 170 ? 21.059 -24.682 -4.508 1.00 76.56 170 ILE A C 1
ATOM 1397 O O . ILE A 1 170 ? 21.605 -25.636 -3.950 1.00 76.56 170 ILE A O 1
ATOM 1401 N N . ALA A 1 171 ? 20.171 -23.908 -3.881 1.00 68.38 171 ALA A N 1
ATOM 1402 C CA . ALA A 1 171 ? 19.777 -24.121 -2.491 1.00 68.38 171 ALA A CA 1
ATOM 1403 C C . ALA A 1 171 ? 19.049 -25.462 -2.281 1.00 68.38 171 ALA A C 1
ATOM 1405 O O . ALA A 1 171 ? 19.281 -26.126 -1.272 1.00 68.38 171 ALA A O 1
ATOM 1406 N N . VAL A 1 172 ? 18.213 -25.891 -3.234 1.00 68.69 172 VAL A N 1
ATOM 1407 C CA . VAL A 1 172 ? 17.551 -27.208 -3.210 1.00 68.69 172 VAL A CA 1
ATOM 1408 C C . VAL A 1 172 ? 18.568 -28.339 -3.378 1.00 68.69 172 VAL A C 1
ATOM 1410 O O . VAL A 1 172 ? 18.539 -29.295 -2.602 1.00 68.69 172 VAL A O 1
ATOM 1413 N N . LYS A 1 173 ? 19.514 -28.211 -4.320 1.00 66.06 173 LYS A N 1
ATOM 1414 C CA . LYS A 1 173 ? 20.579 -29.207 -4.529 1.00 66.06 173 LYS A CA 1
ATOM 1415 C C . LYS A 1 173 ? 21.452 -29.382 -3.278 1.00 66.06 173 LYS A C 1
ATOM 1417 O O . LYS A 1 173 ? 21.739 -30.503 -2.883 1.00 66.06 173 LYS A O 1
ATOM 1422 N N . LYS A 1 174 ? 21.794 -28.284 -2.590 1.00 64.50 174 LYS A N 1
ATOM 1423 C CA . LYS A 1 174 ? 22.543 -28.315 -1.316 1.00 64.50 174 LYS A CA 1
ATOM 1424 C C . LYS A 1 174 ? 21.792 -28.965 -0.150 1.00 64.50 174 LYS A C 1
ATOM 1426 O O . LYS A 1 174 ? 22.440 -29.397 0.788 1.00 64.50 174 LYS A O 1
ATOM 1431 N N . LYS A 1 175 ? 20.456 -28.994 -0.167 1.00 61.19 175 LYS A N 1
ATOM 1432 C CA . LYS A 1 175 ? 19.640 -29.644 0.878 1.00 61.19 175 LYS A CA 1
ATOM 1433 C C . LYS A 1 175 ? 19.405 -31.137 0.632 1.00 61.19 175 LYS A C 1
ATOM 1435 O O . LYS A 1 175 ? 18.925 -31.818 1.527 1.00 61.19 175 LYS A O 1
ATOM 1440 N N . THR A 1 176 ? 19.660 -31.609 -0.586 1.00 58.84 176 THR A N 1
ATOM 1441 C CA . THR A 1 176 ? 19.432 -32.999 -1.020 1.00 58.84 176 THR A CA 1
ATOM 1442 C C . THR A 1 176 ? 20.723 -33.817 -1.115 1.00 58.84 176 THR A C 1
ATOM 1444 O O . THR A 1 176 ? 20.651 -35.002 -1.424 1.00 58.84 176 THR A O 1
ATOM 1447 N N . THR A 1 177 ? 21.876 -33.195 -0.839 1.00 51.06 177 THR A N 1
ATOM 1448 C CA . THR A 1 177 ? 23.193 -33.842 -0.696 1.00 51.06 177 THR A CA 1
ATOM 1449 C C . THR A 1 177 ? 23.561 -33.874 0.779 1.00 51.06 177 THR A C 1
ATOM 1451 O O . THR A 1 177 ? 24.146 -34.885 1.214 1.00 51.06 177 THR A O 1
#

Secondary structure (DSSP, 8-state):
---HHHHHHHTB-SGGGTT----TT-HHHHHHTT------SPPPBS-SS------HHHHHHHHHHHHHHHHHH--SHHHHHHHHHSTTTTTTHHHHTTTTTS----SSTTTHHHHS-HHHHHHHHHHHHHHHHHHHTTSS---HHHHHHHHHHHHHHHHHHHHHHHHHHHHHHHHH-

Sequence (177 aa):
RYTPSHHRVHHGRNEYCIDKNYGGALIIWDRLFGTFAPEGDKVVYGLVHKINTFEILHIQFHYYKYLWRRFNRYKKIFNKLGVLWKGPSHWRRAAIQSQLASGSASLCLHTWSNVVGSTASMLELLRCVLMVMLLRYGYMTAPAPLVVPIEAFVSISLLYWGLQTFSQLIAVKKKTT

Foldseek 3Di:
DQDVQLVLLCQAPPPQSPQANPCPRDCVVCVVVVRHDGDDDDGQGDDLDDDPDPPPCCVVCVVVVVLVVVLVVDPDPVVSVCCVPVNPVVVCPVPSVVSVPDDDRPDDPPCVVVVCPLVNLVVQLVVLVVVVVCPVVVVDDDDPVCPVVSVVVSVVSNVVSVVVNVVVVVVVVVVVD

pLDDT: mean 72.35, std 15.08, range [32.22, 89.69]

=== Feature glossary ===
Legend for the data blocks above and below:

— What the protein is —

Sequence gives the chain of amino acids in standard one-letter code (A=alanine, C=cysteine, …, Y=tyrosine), read N→C. It is the only feature that is directly encoded by the gene; all structural features are derived from the folded form of this sequence.

The annotation block draws on four external resources. InterPro: which protein families and domains the sequence belongs to. GO: standardized terms for what the protein does, what process it participates in, and where in the cell it acts. CATH: which structural fold it has in the CATH hierarchy. Organism: the species of origin.

— Where its atoms are —

Atomic coordinates in PDBx/mmCIF format — the same representation the Protein Data Bank distributes. Each line of the _atom_site loop places one backbone atom in Cartesian space (units: ångströms, origin: arbitrary).

Six rendered views show the 3D structure from the faces of a cube — i.e. along ±x, ±y, ±z. Rendering representation is drawn randomly per protein from cartoon (secondary-structure ribbons), sticks (backbone bonds), or molecular surface; coloring is either N→C rainbow (blue at the N-terminus through red at the C-terminus) or one color per chain.

— Local backbone conformation —

DSSP 8-state secondary structure assigns each residue one of H (α-helix), G (3₁₀-helix), I (π-helix), E (extended β-strand), B (isolated β-bridge), T (hydrogen-bonded turn), S (bend), or '-' (coil). The assignment is computed from backbone hydrogen-bond geometry via the Kabsch–Sander algorithm.

P-SEA three-state annotation labels each residue as helix, strand, or coil based purely on the geometry 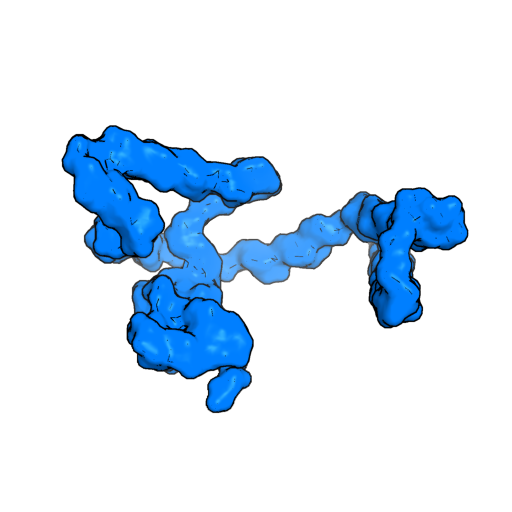of the Cα trace. It serves as a fallback when the full backbone (and thus DSSP) is unavailable.

φ (phi) and ψ (psi) are the two rotatable backbone dihedrals per residue: φ is the C(i-1)–N–Cα–C torsion, ψ is the N–Cα–C–N(i+1) torsion, both in degrees on (−180°, 180°]. α-helical residues cluster near (−60°, −45°); β-strand residues near (−120°, +130°). A Ramachandran plot is simply a scatter of (φ, ψ) for every residue.

— Global shape and packing —

Radius of gyration (Rg) is the root-mean-square distance of Cα atoms from their centroid — a single number for overall size and compactness. A globular domain of N residues has Rg ≈ 2.2·N^0.38 Å; an extended or disordered chain has a much larger Rg. The Cα contact count is the number of residue pairs whose Cα atoms are within 8 Å and are more than four positions apart in sequence — a standard proxy for tertiary packing density. The bounding box is the smallest axis-aligned box enclosing all Cα atoms.

Accessible surface area quantifies burial. A residue with SASA near zero is packed into the hydrophobic core; one with SASA >100 Å² sits on the surface. Computed here via the Shrake–Rupley numerical algorithm with a 1.4 Å probe.

The contact map is a binary N×N matrix image: pixel (i, j) is dark where Cα_i and Cα_j are within 8 Å and |i−j|>4. Because the |i−j|>4 filter removes local helical contacts, off-diagonal stripes parallel to the main diagonal indicate parallel β-sheets; stripes perpendicular to it indicate antiparallel β-sheets. The Ramachandran plot scatters every residue's (φ, ψ) pair against the sterically allowed regions. The PAE heatmap renders the predicted-aligned-error matrix.

— Structural neighborhood —

A 3Di character summarizes, for each residue, the relative orientation of the Cα frame of its nearest spatial neighbor. Because it encodes fold topology rather than chemistry, 3Di alignments detect remote structural similarity that sequence alignment misses.

Structural nearest neighbors (via Foldseek easy-search vs the PDB). Reported per hit: target PDB id, E-value, and alignment TM-score. A TM-score above ~0.5 is the conventional threshold for 'same fold'.

— Confidence and disorder —

For AlphaFold models, the B-factor field carries pLDDT — the model's own estimate of local accuracy on a 0–100 scale. Regions with pLDDT<50 should be treated as essentially unmodeled; they often correspond to intrinsically disordered segments.

B-factor (Debye–Waller factor) reflects atomic displacement in the crystal lattice. It is an experimental observable (units Å²), not a prediction; low values mean the atom is pinned down, high values mean it moves or is heterogeneous across the crystal.

Predicted Aligned Error (PAE) is an AlphaFold confidence matrix: entry (i, j) is the expected error in the position of residue j, in ångströms, when the prediction is superimposed on the true structure at residue i. Low PAE within a block of residues means that block is internally rigid and well-predicted; high PAE between two blocks means their relative placement is uncertain even if each block individually is confident.